Protein AF-A0A6P0SYN1-F1 (afdb_monomer_lite)

Structure (mmCIF, N/CA/C/O backbone):
data_AF-A0A6P0SYN1-F1
#
_entry.id   AF-A0A6P0SYN1-F1
#
loop_
_atom_site.group_PDB
_atom_site.id
_atom_site.type_symbol
_atom_site.label_atom_id
_atom_site.label_alt_id
_atom_site.label_comp_id
_atom_site.label_asym_id
_atom_site.label_entity_id
_atom_site.label_seq_id
_atom_site.pdbx_PDB_ins_code
_atom_site.Cartn_x
_atom_site.Cartn_y
_atom_site.Cartn_z
_atom_site.occupancy
_atom_site.B_iso_or_equiv
_atom_site.auth_seq_id
_atom_site.auth_comp_id
_atom_site.auth_asym_id
_atom_site.auth_atom_id
_atom_site.pdbx_PDB_model_num
ATOM 1 N N . GLY A 1 1 ? 31.156 8.918 -34.127 1.00 50.22 1 GLY A N 1
ATOM 2 C CA . GLY A 1 1 ? 29.935 9.123 -33.322 1.00 50.22 1 GLY A CA 1
ATOM 3 C C . GLY A 1 1 ? 29.235 10.430 -33.649 1.00 50.22 1 GLY A C 1
ATOM 4 O O . GLY A 1 1 ? 28.243 10.401 -34.357 1.00 50.22 1 GLY A O 1
ATOM 5 N N . GLN A 1 2 ? 29.755 11.577 -33.192 1.00 54.84 2 GLN A N 1
ATOM 6 C CA . GLN A 1 2 ? 29.085 12.889 -33.325 1.00 54.84 2 GLN A CA 1
ATOM 7 C C . GLN A 1 2 ? 28.924 13.422 -34.764 1.00 54.84 2 GLN A C 1
ATOM 9 O O . GLN A 1 2 ? 28.103 14.303 -34.990 1.00 54.84 2 GLN A O 1
ATOM 14 N N . LEU A 1 3 ? 29.675 12.888 -35.732 1.00 61.62 3 LEU A N 1
ATOM 15 C CA . LEU A 1 3 ? 29.709 13.398 -37.109 1.00 61.62 3 LEU A CA 1
ATOM 16 C C . LEU A 1 3 ? 28.558 12.895 -38.007 1.00 61.62 3 LEU A C 1
ATOM 18 O O . LEU A 1 3 ? 28.300 13.522 -39.027 1.00 61.62 3 LEU A O 1
ATOM 22 N N . TYR A 1 4 ? 27.848 11.813 -37.642 1.00 82.31 4 TYR A N 1
ATOM 23 C CA . TYR A 1 4 ? 26.796 11.205 -38.489 1.00 82.31 4 TYR A CA 1
ATOM 24 C C . TYR A 1 4 ? 25.562 10.752 -37.686 1.00 82.31 4 TYR A C 1
ATOM 26 O O . TYR A 1 4 ? 25.288 9.556 -37.567 1.00 82.31 4 TYR A O 1
ATOM 34 N N . PRO A 1 5 ? 24.806 11.697 -37.105 1.00 81.94 5 PRO A N 1
ATOM 35 C CA . PRO A 1 5 ? 23.681 11.391 -36.223 1.00 81.94 5 PRO A CA 1
ATOM 36 C C . PRO A 1 5 ? 22.536 10.616 -36.902 1.00 81.94 5 PRO A C 1
ATOM 38 O O . PRO A 1 5 ? 21.897 9.777 -36.266 1.00 81.94 5 PRO A O 1
ATOM 41 N N . GLU A 1 6 ? 22.265 10.878 -38.181 1.00 85.44 6 GLU A N 1
ATOM 42 C CA . GLU A 1 6 ? 21.216 10.182 -38.942 1.00 85.44 6 GLU A CA 1
ATOM 43 C C . GLU A 1 6 ? 21.569 8.713 -39.180 1.00 85.44 6 GLU A C 1
ATOM 45 O O . GLU A 1 6 ? 20.763 7.840 -38.869 1.00 85.44 6 GLU A O 1
ATOM 50 N N . PHE A 1 7 ? 22.805 8.434 -39.609 1.00 88.06 7 PHE A N 1
ATOM 51 C CA . PHE A 1 7 ? 23.303 7.070 -39.803 1.00 88.06 7 PHE A CA 1
ATOM 52 C C . PHE A 1 7 ? 23.215 6.239 -38.518 1.00 88.06 7 PHE A C 1
ATOM 54 O O . PHE A 1 7 ? 22.726 5.115 -38.538 1.00 88.06 7 PHE A O 1
ATOM 61 N N . VAL A 1 8 ? 23.622 6.813 -37.381 1.00 88.56 8 VAL A N 1
ATOM 62 C CA . VAL A 1 8 ? 23.536 6.144 -36.072 1.00 88.56 8 VAL A CA 1
ATOM 63 C C . VAL A 1 8 ? 22.085 5.810 -35.710 1.00 88.56 8 VAL A C 1
ATOM 65 O O . VAL A 1 8 ? 21.804 4.724 -35.212 1.00 88.56 8 VAL A O 1
ATOM 68 N N . THR A 1 9 ? 21.152 6.722 -35.990 1.00 87.00 9 THR A N 1
ATOM 69 C CA . THR A 1 9 ? 19.721 6.511 -35.711 1.00 87.00 9 THR A CA 1
ATOM 70 C C . THR A 1 9 ? 19.133 5.422 -36.610 1.00 87.00 9 THR A C 1
ATOM 72 O O . THR A 1 9 ? 18.383 4.566 -36.137 1.00 87.00 9 THR A O 1
ATOM 75 N N . GLN A 1 10 ? 19.492 5.430 -37.896 1.00 89.88 10 GLN A N 1
ATOM 76 C CA . GLN A 1 10 ? 19.058 4.418 -38.853 1.00 89.88 10 GLN A CA 1
ATOM 77 C C . GLN A 1 10 ? 19.582 3.033 -38.462 1.00 89.88 10 GLN A C 1
ATOM 79 O O . GLN A 1 10 ? 18.789 2.105 -38.320 1.00 89.88 10 GLN A O 1
ATOM 84 N N . LEU A 1 11 ? 20.886 2.914 -38.198 1.00 91.12 11 LEU A N 1
ATOM 85 C CA . LEU A 1 11 ? 21.508 1.657 -37.787 1.00 91.12 11 LEU A CA 1
ATOM 86 C C . LEU A 1 11 ? 20.881 1.118 -36.494 1.00 91.12 11 LEU A C 1
ATOM 88 O O . LEU A 1 11 ? 20.556 -0.065 -36.412 1.00 91.12 11 LEU A O 1
ATOM 92 N N . ALA A 1 12 ? 20.637 1.987 -35.507 1.00 92.12 12 ALA A N 1
ATOM 93 C CA . ALA A 1 12 ? 19.951 1.590 -34.284 1.00 92.12 12 ALA A CA 1
ATOM 94 C C . ALA A 1 12 ? 18.538 1.053 -34.562 1.00 92.12 12 ALA A C 1
ATOM 96 O O . ALA A 1 12 ? 18.145 0.031 -34.005 1.00 92.12 12 ALA A O 1
ATOM 97 N N . THR A 1 13 ? 17.789 1.696 -35.460 1.00 90.50 13 THR A N 1
ATOM 98 C CA . THR A 1 13 ? 16.427 1.278 -35.831 1.00 90.50 13 THR A CA 1
ATOM 99 C C . THR A 1 13 ? 16.412 -0.074 -36.551 1.00 90.50 13 THR A C 1
ATOM 101 O O . THR A 1 13 ? 15.541 -0.909 -36.292 1.00 90.50 13 THR A O 1
ATOM 104 N N . GLU A 1 14 ? 17.388 -0.322 -37.423 1.00 92.19 14 GLU A N 1
ATOM 105 C CA . GLU A 1 14 ? 17.549 -1.607 -38.109 1.00 92.19 14 GLU A CA 1
ATOM 106 C C . GLU A 1 14 ? 17.874 -2.729 -37.112 1.00 92.19 14 GLU A C 1
ATOM 108 O O . GLU A 1 14 ? 17.212 -3.767 -37.118 1.00 92.19 14 GLU A O 1
ATOM 113 N N . ILE A 1 15 ? 18.808 -2.496 -36.183 1.00 92.12 15 ILE A N 1
ATOM 114 C CA . ILE A 1 15 ? 19.154 -3.470 -35.136 1.00 92.12 15 ILE A CA 1
ATOM 115 C C . ILE A 1 15 ? 17.962 -3.733 -34.201 1.00 92.12 15 ILE A C 1
ATOM 117 O O . ILE A 1 15 ? 17.667 -4.885 -33.887 1.00 92.12 15 ILE A O 1
ATOM 121 N N . ILE A 1 16 ? 17.226 -2.693 -33.797 1.00 91.75 16 ILE A N 1
ATOM 122 C CA . ILE A 1 16 ? 15.997 -2.827 -32.996 1.00 91.75 16 ILE A CA 1
ATOM 123 C C . ILE A 1 16 ? 14.974 -3.721 -33.702 1.00 91.75 16 ILE A C 1
ATOM 125 O O . ILE A 1 16 ? 14.357 -4.573 -33.064 1.00 91.75 16 ILE A O 1
ATOM 129 N N . SER A 1 17 ? 14.816 -3.565 -35.017 1.00 91.12 17 SER A N 1
ATOM 130 C CA . SER A 1 17 ? 13.890 -4.388 -35.802 1.00 91.12 17 SER A CA 1
ATOM 131 C C . SER A 1 17 ? 14.304 -5.865 -35.808 1.00 91.12 17 SER A C 1
ATOM 133 O O . SER A 1 17 ? 13.443 -6.742 -35.776 1.00 91.12 17 SER A O 1
ATOM 135 N N . LEU A 1 18 ? 15.609 -6.161 -35.782 1.00 91.44 18 LEU A N 1
ATOM 136 C CA . LEU A 1 18 ? 16.112 -7.532 -35.645 1.00 91.44 18 LEU A CA 1
ATOM 137 C C . LEU A 1 18 ? 15.790 -8.131 -34.270 1.00 91.44 18 LEU A C 1
ATOM 139 O O . LEU A 1 18 ? 15.395 -9.291 -34.200 1.00 91.44 18 LEU A O 1
ATOM 143 N N . LEU A 1 19 ? 15.883 -7.340 -33.197 1.00 90.75 19 LEU A N 1
ATOM 144 C CA . LEU A 1 19 ? 15.576 -7.782 -31.829 1.00 90.75 19 LEU A CA 1
ATOM 145 C C . LEU A 1 19 ? 14.093 -8.131 -31.608 1.00 90.75 19 LEU A C 1
ATOM 147 O O . LEU A 1 19 ? 13.764 -8.836 -30.651 1.00 90.75 19 LEU A O 1
ATOM 151 N N . GLN A 1 20 ? 13.199 -7.660 -32.482 1.00 87.38 20 GLN A N 1
ATOM 152 C CA . GLN A 1 20 ? 11.776 -8.016 -32.469 1.00 87.38 20 GLN A CA 1
ATOM 153 C C . GLN A 1 20 ? 11.494 -9.384 -33.113 1.00 87.38 20 GLN A C 1
ATOM 155 O O . GLN A 1 20 ? 10.430 -9.968 -32.890 1.00 87.38 20 GLN A O 1
ATOM 160 N N . LEU A 1 21 ? 12.428 -9.912 -33.907 1.00 89.31 21 LEU A N 1
ATOM 161 C CA . LEU A 1 21 ? 12.301 -11.232 -34.515 1.00 89.31 21 LEU A CA 1
ATOM 162 C C . LEU A 1 21 ? 12.667 -12.333 -33.504 1.00 89.31 21 LEU A C 1
ATOM 164 O O . LEU A 1 21 ? 13.370 -12.078 -32.528 1.00 89.31 21 LEU A O 1
ATOM 168 N N . PRO A 1 22 ? 12.211 -13.583 -33.706 1.00 88.25 22 PRO A N 1
ATOM 169 C CA . PRO A 1 22 ? 12.690 -14.704 -32.907 1.00 88.25 22 PRO A CA 1
ATOM 170 C C . PRO A 1 22 ? 14.208 -14.869 -33.031 1.00 88.25 22 PRO A C 1
ATOM 172 O O . PRO A 1 22 ? 14.742 -14.906 -34.144 1.00 88.25 22 PRO A O 1
ATOM 175 N N . GLU A 1 23 ? 14.882 -15.026 -31.892 1.00 90.31 23 GLU A N 1
ATOM 176 C CA . GLU A 1 23 ? 16.322 -15.268 -31.854 1.00 90.31 23 GLU A CA 1
ATOM 177 C C . GLU A 1 23 ? 16.643 -16.603 -32.539 1.00 90.31 23 GLU A C 1
ATOM 179 O O . GLU A 1 23 ? 16.148 -17.662 -32.147 1.00 90.31 23 GLU A O 1
ATOM 184 N N . ARG A 1 24 ? 17.457 -16.555 -33.598 1.00 87.94 24 ARG A N 1
ATOM 185 C CA . ARG A 1 24 ? 17.835 -17.751 -34.374 1.00 87.94 24 ARG A CA 1
ATOM 186 C C . ARG A 1 24 ? 19.014 -18.503 -33.768 1.00 87.94 24 ARG A C 1
ATOM 188 O O . ARG A 1 24 ? 19.107 -19.717 -33.921 1.00 87.94 24 ARG A O 1
ATOM 195 N N . HIS A 1 25 ? 19.911 -17.778 -33.108 1.00 91.44 25 HIS A N 1
ATOM 196 C CA . HIS A 1 25 ? 21.119 -18.308 -32.491 1.00 91.44 25 HIS A CA 1
ATOM 197 C C . HIS A 1 25 ? 21.277 -17.675 -31.115 1.00 91.44 25 HIS A C 1
ATOM 199 O O . HIS A 1 25 ? 21.222 -16.454 -30.997 1.00 91.44 25 HIS A O 1
ATOM 205 N N . GLN A 1 26 ? 21.461 -18.514 -30.098 1.00 90.25 26 GLN A N 1
ATOM 206 C CA . GLN A 1 26 ? 21.586 -18.083 -28.710 1.00 90.25 26 GLN A CA 1
ATOM 207 C C . GLN A 1 26 ? 22.705 -17.044 -28.550 1.00 90.25 26 GLN A C 1
ATOM 209 O O . GLN A 1 26 ? 23.832 -17.290 -28.973 1.00 90.25 26 GLN A O 1
ATOM 214 N N . GLY A 1 27 ? 22.392 -15.923 -27.901 1.00 92.06 27 GLY A N 1
ATOM 215 C CA . GLY A 1 27 ? 23.357 -14.882 -27.541 1.00 92.06 27 GLY A CA 1
ATOM 216 C C . GLY A 1 27 ? 23.420 -13.724 -28.535 1.00 92.06 27 GLY A C 1
ATOM 217 O O . GLY A 1 27 ? 23.817 -12.629 -28.150 1.00 92.06 27 GLY A O 1
ATOM 218 N N . VAL A 1 28 ? 22.926 -13.900 -29.766 1.00 93.31 28 VAL A N 1
ATOM 219 C CA . VAL A 1 28 ? 22.954 -12.841 -30.789 1.00 93.31 28 VAL A CA 1
ATOM 220 C C . VAL A 1 28 ? 22.189 -11.607 -30.330 1.00 93.31 28 VAL A C 1
ATOM 222 O O . VAL A 1 28 ? 22.634 -10.486 -30.557 1.00 93.31 28 VAL A O 1
ATOM 225 N N . HIS A 1 29 ? 21.044 -11.777 -29.666 1.00 94.75 29 HIS A N 1
ATOM 226 C CA . HIS A 1 29 ? 20.295 -10.618 -29.185 1.00 94.75 29 HIS A CA 1
ATOM 227 C C . HIS A 1 29 ? 21.071 -9.839 -28.119 1.00 94.75 29 HIS A C 1
ATOM 229 O O . HIS A 1 29 ? 21.003 -8.613 -28.087 1.00 94.75 29 HIS A O 1
ATOM 235 N N . GLN A 1 30 ? 21.824 -10.536 -27.269 1.00 93.44 30 GLN A N 1
ATOM 236 C CA . GLN A 1 30 ? 22.647 -9.905 -26.246 1.00 93.44 30 GLN A CA 1
ATOM 237 C C . GLN A 1 30 ? 23.823 -9.145 -26.871 1.00 93.44 30 GLN A C 1
ATOM 239 O O . GLN A 1 30 ? 24.049 -7.992 -26.506 1.00 93.44 30 GLN A O 1
ATOM 244 N N . ASP A 1 31 ? 24.487 -9.731 -27.870 1.00 94.00 31 ASP A N 1
ATOM 245 C CA . ASP A 1 31 ? 25.570 -9.080 -28.617 1.00 94.00 31 ASP A CA 1
ATOM 246 C C . ASP A 1 31 ? 25.083 -7.804 -29.325 1.00 94.00 31 ASP A C 1
ATOM 248 O O . ASP A 1 31 ? 25.737 -6.762 -29.282 1.00 94.00 31 ASP A O 1
ATOM 252 N N . LEU A 1 32 ? 23.892 -7.847 -29.935 1.00 93.50 32 LEU A N 1
ATOM 253 C CA . LEU A 1 32 ? 23.279 -6.680 -30.579 1.00 93.50 32 LEU A CA 1
ATOM 254 C C . LEU A 1 32 ? 22.946 -5.570 -29.574 1.00 93.50 32 LEU A C 1
ATOM 256 O O . LEU A 1 32 ? 23.138 -4.390 -29.867 1.00 93.50 32 LEU A O 1
ATOM 260 N N . VAL A 1 33 ? 22.455 -5.927 -28.386 1.00 93.19 33 VAL A N 1
ATOM 261 C CA . VAL A 1 33 ? 22.194 -4.955 -27.315 1.00 93.19 33 VAL A CA 1
ATOM 262 C C . VAL A 1 33 ? 23.493 -4.347 -26.796 1.00 93.19 33 VAL A C 1
ATOM 264 O O . VAL A 1 33 ? 23.537 -3.137 -26.570 1.00 93.19 33 VAL A O 1
ATOM 267 N N . GLN A 1 34 ? 24.554 -5.143 -26.654 1.00 93.38 34 GLN A N 1
ATOM 268 C CA . GLN A 1 34 ? 25.871 -4.649 -26.261 1.00 93.38 34 GLN A CA 1
ATOM 269 C C . GLN A 1 34 ? 26.423 -3.659 -27.294 1.00 93.38 34 GLN A C 1
ATOM 271 O O . GLN A 1 34 ? 26.782 -2.545 -26.920 1.00 93.38 34 GLN A O 1
ATOM 276 N N . LEU A 1 35 ? 26.371 -4.003 -28.585 1.00 92.44 35 LEU A N 1
ATOM 277 C CA . LEU A 1 35 ? 26.753 -3.116 -29.692 1.00 92.44 35 LEU A CA 1
ATOM 278 C C . LEU A 1 35 ? 25.993 -1.781 -29.629 1.00 92.44 35 LEU A C 1
ATOM 280 O O . LEU A 1 35 ? 26.584 -0.704 -29.700 1.00 92.44 35 LEU A O 1
ATOM 284 N N . LEU A 1 36 ? 24.668 -1.829 -29.447 1.00 92.88 36 LEU A N 1
ATOM 285 C CA . LEU A 1 36 ? 23.850 -0.620 -29.322 1.00 92.88 36 LEU A CA 1
ATOM 286 C C . LEU A 1 36 ? 24.209 0.223 -28.095 1.00 92.88 36 LEU A C 1
ATOM 288 O O . LEU A 1 36 ? 24.095 1.448 -28.139 1.00 92.88 36 LEU A O 1
ATOM 292 N N . ARG A 1 37 ? 24.596 -0.411 -26.990 1.00 90.44 37 ARG A N 1
ATOM 293 C CA . ARG A 1 37 ? 24.887 0.267 -25.726 1.00 90.44 37 ARG A CA 1
ATOM 294 C C . ARG A 1 37 ? 26.290 0.871 -25.692 1.00 90.44 37 ARG A C 1
ATOM 296 O O . ARG A 1 37 ? 26.452 1.964 -25.154 1.00 90.44 37 ARG A O 1
ATOM 303 N N . GLU A 1 38 ? 27.281 0.149 -26.199 1.00 89.38 38 GLU A N 1
ATOM 304 C CA . GLU A 1 38 ? 28.701 0.473 -26.034 1.00 89.38 38 GLU A CA 1
ATOM 305 C C . GLU A 1 38 ? 29.256 1.249 -27.233 1.00 89.38 38 GLU A C 1
ATOM 307 O O . GLU A 1 38 ? 30.032 2.187 -27.043 1.00 89.38 38 GLU A O 1
ATOM 312 N N . ASP A 1 39 ? 28.795 0.940 -28.449 1.00 87.31 39 ASP A N 1
ATOM 313 C CA . ASP A 1 39 ? 29.412 1.445 -29.680 1.00 87.31 39 ASP A CA 1
ATOM 314 C C . ASP A 1 39 ? 28.589 2.535 -30.388 1.00 87.31 39 ASP A C 1
ATOM 316 O O . ASP A 1 39 ? 29.122 3.296 -31.207 1.00 87.31 39 ASP A O 1
ATOM 320 N N . LEU A 1 40 ? 27.294 2.663 -30.070 1.00 87.88 40 LEU A N 1
ATOM 321 C CA . LEU A 1 40 ? 26.409 3.668 -30.665 1.00 87.88 40 LEU A CA 1
ATOM 322 C C . LEU A 1 40 ? 26.010 4.753 -29.645 1.00 87.88 40 LEU A C 1
ATOM 324 O O . LEU A 1 40 ? 25.191 4.511 -28.759 1.00 87.88 40 LEU A O 1
ATOM 328 N N . PRO A 1 41 ? 26.499 6.001 -29.784 1.00 84.62 41 PRO A N 1
ATOM 329 C CA . PRO A 1 41 ? 26.108 7.090 -28.894 1.00 84.62 41 PRO A CA 1
ATOM 330 C C . PRO A 1 41 ? 24.788 7.753 -29.320 1.00 84.62 41 PRO A C 1
ATOM 332 O O . PRO A 1 41 ? 24.487 7.879 -30.504 1.00 84.62 41 PRO A O 1
ATOM 335 N N . SER A 1 42 ? 24.039 8.286 -28.351 1.00 85.56 42 SER A N 1
ATOM 336 C CA . SER A 1 42 ? 22.972 9.288 -28.565 1.00 85.56 42 SER A CA 1
ATOM 337 C C . SER A 1 42 ? 21.790 8.885 -29.471 1.00 85.56 42 SER A C 1
ATOM 339 O O . SER A 1 42 ? 21.074 9.763 -29.956 1.00 85.56 42 SER A O 1
ATOM 341 N N . TRP A 1 43 ? 21.546 7.590 -29.690 1.00 90.81 43 TRP A N 1
ATOM 342 C CA . TRP A 1 43 ? 20.387 7.113 -30.460 1.00 90.81 43 TRP A CA 1
ATOM 343 C C . TRP A 1 43 ? 19.123 6.945 -29.606 1.00 90.81 43 TRP A C 1
ATOM 345 O O . TRP A 1 43 ? 18.023 7.157 -30.106 1.00 90.81 43 TRP A O 1
ATOM 355 N N . MET A 1 44 ? 19.263 6.604 -28.318 1.00 93.38 44 MET A N 1
ATOM 356 C CA . MET A 1 44 ? 18.136 6.229 -27.445 1.00 93.38 44 MET A CA 1
ATOM 357 C C . MET A 1 44 ? 17.062 7.321 -27.334 1.00 93.38 44 MET A C 1
ATOM 359 O O . MET A 1 44 ? 15.874 7.014 -27.291 1.00 93.38 44 MET A O 1
ATOM 363 N N . THR A 1 45 ? 17.453 8.599 -27.338 1.00 92.25 45 THR A N 1
ATOM 364 C CA . THR A 1 45 ? 16.521 9.741 -27.257 1.00 92.25 45 THR A CA 1
ATOM 365 C C . THR A 1 45 ? 15.796 10.047 -28.568 1.00 92.25 45 THR A C 1
ATOM 367 O O . THR A 1 45 ? 14.928 10.913 -28.614 1.00 92.25 45 THR A O 1
ATOM 370 N N . ARG A 1 46 ? 16.153 9.354 -29.653 1.00 90.81 46 ARG A N 1
ATOM 371 C CA . ARG A 1 46 ? 15.552 9.514 -30.985 1.00 90.81 46 ARG A CA 1
ATOM 372 C C . ARG A 1 46 ? 14.550 8.415 -31.314 1.00 90.81 46 ARG A C 1
ATOM 374 O O . ARG A 1 46 ? 13.881 8.489 -32.340 1.00 90.81 46 ARG A O 1
ATOM 381 N N . ILE A 1 47 ? 14.461 7.392 -30.466 1.00 91.00 47 ILE A N 1
ATOM 382 C CA . ILE A 1 47 ? 13.514 6.297 -30.641 1.00 91.00 47 ILE A CA 1
ATOM 383 C C . ILE A 1 47 ? 12.138 6.739 -30.139 1.00 91.00 47 ILE A C 1
ATOM 385 O O . ILE A 1 47 ? 12.036 7.243 -29.019 1.00 91.00 47 ILE A O 1
ATOM 389 N N . PRO A 1 48 ? 11.067 6.552 -30.931 1.00 91.62 48 PRO A N 1
ATOM 390 C CA . PRO A 1 48 ? 9.725 6.908 -30.499 1.00 91.62 48 PRO A CA 1
ATOM 391 C C . PRO A 1 48 ? 9.251 5.993 -29.364 1.00 91.62 48 PRO A C 1
ATOM 393 O O . PRO A 1 48 ? 9.569 4.801 -29.328 1.00 91.62 48 PRO A O 1
ATOM 396 N N . LYS A 1 49 ? 8.425 6.548 -28.470 1.00 94.12 49 LYS A N 1
ATOM 397 C CA . LYS A 1 49 ? 7.868 5.841 -27.306 1.00 94.12 49 LYS A CA 1
ATOM 398 C C . LYS A 1 49 ? 7.210 4.516 -27.691 1.00 94.12 49 LYS A C 1
ATOM 400 O O . LYS A 1 49 ? 7.489 3.503 -27.059 1.00 94.12 49 LYS A O 1
ATOM 405 N N . ASP A 1 50 ? 6.419 4.501 -28.762 1.00 93.06 50 ASP A N 1
ATOM 406 C CA . ASP A 1 50 ? 5.703 3.303 -29.217 1.00 93.06 50 ASP A CA 1
ATOM 407 C C . ASP A 1 50 ? 6.656 2.146 -29.541 1.00 93.06 50 ASP A C 1
ATOM 409 O O . ASP A 1 50 ? 6.388 1.007 -29.169 1.00 93.06 50 ASP A O 1
ATOM 413 N N . LYS A 1 51 ? 7.828 2.431 -30.124 1.00 92.06 51 LYS A N 1
ATOM 414 C CA . LYS A 1 51 ? 8.845 1.402 -30.395 1.00 92.06 51 LYS A CA 1
ATOM 415 C C . LYS A 1 51 ? 9.466 0.850 -29.117 1.00 92.06 51 LYS A C 1
ATOM 417 O O . LYS A 1 51 ? 9.698 -0.354 -29.029 1.00 92.06 51 LYS A O 1
ATOM 422 N N . ALA A 1 52 ? 9.698 1.695 -28.114 1.00 94.00 52 ALA A N 1
ATOM 423 C CA . ALA A 1 52 ? 10.146 1.227 -26.804 1.00 94.00 52 ALA A CA 1
ATOM 424 C C . ALA A 1 52 ? 9.081 0.337 -26.136 1.00 94.00 52 ALA A C 1
ATOM 426 O O . ALA A 1 52 ? 9.417 -0.707 -25.580 1.00 94.00 52 ALA A O 1
ATOM 427 N N . MET A 1 53 ? 7.799 0.698 -26.249 1.00 94.38 53 MET A N 1
ATOM 428 C CA . MET A 1 53 ? 6.695 -0.101 -25.705 1.00 94.38 53 MET A CA 1
ATOM 429 C C . MET A 1 53 ? 6.514 -1.434 -26.441 1.00 94.38 53 MET A C 1
ATOM 431 O O . MET A 1 53 ? 6.253 -2.448 -25.797 1.00 94.38 53 MET A O 1
ATOM 435 N N . GLU A 1 54 ? 6.707 -1.473 -27.762 1.00 93.75 54 GLU A N 1
ATOM 436 C CA . GLU A 1 54 ? 6.738 -2.723 -28.533 1.00 93.75 54 GLU A CA 1
ATOM 437 C C . GLU A 1 54 ? 7.869 -3.653 -28.064 1.00 93.75 54 GLU A C 1
ATOM 439 O O . GLU A 1 54 ? 7.652 -4.853 -27.902 1.00 93.75 54 GLU A O 1
ATOM 444 N N . LEU A 1 55 ? 9.069 -3.114 -27.804 1.00 94.12 55 LEU A N 1
ATOM 445 C CA . LEU A 1 55 ? 10.208 -3.902 -27.319 1.00 94.12 55 LEU A CA 1
ATOM 446 C C . LEU A 1 55 ? 9.962 -4.520 -25.935 1.00 94.12 55 LEU A C 1
ATOM 448 O O . LEU A 1 55 ? 10.428 -5.629 -25.683 1.00 94.12 55 LEU A O 1
ATOM 452 N N . LEU A 1 56 ? 9.188 -3.866 -25.062 1.00 95.31 56 LEU A N 1
ATOM 453 C CA . LEU A 1 56 ? 8.770 -4.462 -23.784 1.00 95.31 56 LEU A CA 1
ATOM 454 C C . LEU A 1 56 ? 7.924 -5.730 -23.967 1.00 95.31 56 LEU A C 1
ATOM 456 O O . LEU A 1 56 ? 7.907 -6.581 -23.086 1.00 95.31 56 LEU A O 1
ATOM 460 N N . GLN A 1 57 ? 7.223 -5.864 -25.096 1.00 93.31 57 GLN A N 1
ATOM 461 C CA . GLN A 1 57 ? 6.404 -7.040 -25.410 1.00 93.31 57 GLN A CA 1
ATOM 462 C C . GLN A 1 57 ? 7.189 -8.131 -26.153 1.00 93.31 57 GLN A C 1
ATOM 464 O O . GLN A 1 57 ? 6.638 -9.189 -26.471 1.00 93.31 57 GLN A O 1
ATOM 469 N N . ALA A 1 58 ? 8.469 -7.897 -26.459 1.00 92.19 58 ALA A N 1
ATOM 470 C CA . ALA A 1 58 ? 9.303 -8.883 -27.126 1.00 92.19 58 ALA A CA 1
ATOM 471 C C . ALA A 1 58 ? 9.526 -10.109 -26.230 1.00 92.19 58 ALA A C 1
ATOM 473 O O . ALA A 1 58 ? 9.571 -10.014 -25.006 1.00 92.19 58 ALA A O 1
ATOM 474 N N . LYS A 1 59 ? 9.729 -11.280 -26.844 1.00 88.88 59 LYS A N 1
ATOM 475 C CA . LYS A 1 59 ? 10.060 -12.514 -26.104 1.00 88.88 59 LYS A CA 1
ATOM 476 C C . LYS A 1 59 ? 11.494 -12.530 -25.571 1.00 88.88 59 LYS A C 1
ATOM 478 O O . LYS A 1 59 ? 11.811 -13.319 -24.690 1.00 88.88 59 LYS A O 1
ATOM 483 N N . SER A 1 60 ? 12.370 -11.718 -26.158 1.00 91.81 60 SER A N 1
ATOM 484 C CA . SER A 1 60 ? 13.781 -11.653 -25.796 1.00 91.81 60 SER A CA 1
ATOM 485 C C . SER A 1 60 ? 13.976 -10.726 -24.600 1.00 91.81 60 SER A C 1
ATOM 487 O O . SER A 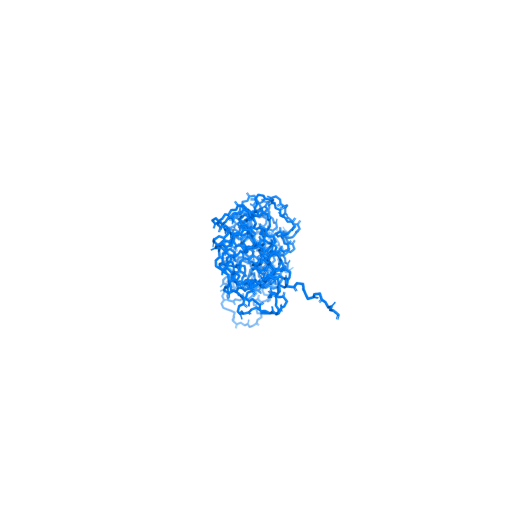1 60 ? 13.655 -9.541 -24.678 1.00 91.81 60 SER A O 1
ATOM 489 N N . SER A 1 61 ? 14.564 -11.245 -23.522 1.00 93.75 61 SER A N 1
ATOM 490 C CA . SER A 1 61 ? 14.939 -10.444 -22.351 1.00 93.75 61 SER A CA 1
ATOM 491 C C . SER A 1 61 ? 15.931 -9.333 -22.701 1.00 93.75 61 SER A C 1
ATOM 493 O O . SER A 1 61 ? 15.830 -8.244 -22.150 1.00 93.75 61 SER A O 1
ATOM 495 N N . ALA A 1 62 ? 16.830 -9.561 -23.664 1.00 94.50 62 ALA A N 1
ATOM 496 C CA . ALA A 1 62 ? 17.755 -8.543 -24.163 1.00 94.50 62 ALA A CA 1
ATOM 497 C C . ALA A 1 62 ? 17.007 -7.388 -24.860 1.00 94.50 62 ALA A C 1
ATOM 499 O O . ALA A 1 62 ? 17.285 -6.217 -24.607 1.00 94.50 62 ALA A O 1
ATOM 500 N N . ALA A 1 63 ? 15.995 -7.693 -25.680 1.00 94.62 63 ALA A N 1
ATOM 501 C CA . ALA A 1 63 ? 15.158 -6.667 -26.309 1.00 94.62 63 ALA A CA 1
ATOM 502 C C . ALA A 1 63 ? 14.387 -5.835 -25.265 1.00 94.62 63 ALA A C 1
ATOM 504 O O . ALA A 1 63 ? 14.325 -4.609 -25.359 1.00 94.62 63 ALA A O 1
ATOM 505 N N . GLN A 1 64 ? 13.854 -6.491 -24.233 1.00 96.50 64 GLN A N 1
ATOM 506 C CA . GLN A 1 64 ? 13.202 -5.815 -23.112 1.00 96.50 64 GLN A CA 1
ATOM 507 C C . GLN A 1 64 ? 14.198 -4.996 -22.265 1.00 96.50 64 GLN A C 1
ATOM 509 O O . GLN A 1 64 ? 13.861 -3.911 -21.790 1.00 96.50 64 GLN A O 1
ATOM 514 N N . GLU A 1 65 ? 15.436 -5.469 -22.090 1.00 96.12 65 GLU A N 1
ATOM 515 C CA . GLU A 1 65 ? 16.505 -4.723 -21.415 1.00 96.12 65 GLU A CA 1
ATOM 516 C C . GLU A 1 65 ? 16.837 -3.436 -22.162 1.00 96.12 65 GLU A C 1
ATOM 518 O O . GLU A 1 65 ? 16.901 -2.371 -21.539 1.00 96.12 65 GLU A O 1
ATOM 523 N N . LEU A 1 66 ? 16.956 -3.520 -23.489 1.00 95.81 66 LEU A N 1
ATOM 524 C CA . LEU A 1 66 ? 17.127 -2.365 -24.360 1.00 95.81 66 LEU A CA 1
ATOM 525 C C . LEU A 1 66 ? 15.967 -1.377 -24.214 1.00 95.81 66 LEU A C 1
ATOM 527 O O . LEU A 1 66 ? 16.206 -0.175 -24.107 1.00 95.81 66 LEU A O 1
ATOM 531 N N . ALA A 1 67 ? 14.725 -1.866 -24.154 1.00 97.00 67 ALA A N 1
ATOM 532 C CA . ALA A 1 67 ? 13.563 -1.020 -23.894 1.00 97.00 67 ALA A CA 1
ATOM 533 C C . ALA A 1 67 ? 13.706 -0.266 -22.566 1.00 97.00 67 ALA A C 1
ATOM 535 O O . ALA A 1 67 ? 13.476 0.938 -22.524 1.00 97.00 67 ALA A O 1
ATOM 536 N N . GLY A 1 68 ? 14.156 -0.940 -21.503 1.00 97.56 68 GLY A N 1
ATOM 537 C CA . GLY A 1 68 ? 14.459 -0.312 -20.215 1.00 97.56 68 GLY A CA 1
ATOM 538 C C . GLY A 1 68 ? 15.487 0.816 -20.319 1.00 97.56 68 GLY A C 1
ATOM 539 O O . GLY A 1 68 ? 15.272 1.893 -19.769 1.00 97.56 68 GLY A O 1
ATOM 540 N N . LEU A 1 69 ? 16.562 0.622 -21.088 1.00 96.06 69 LEU A N 1
ATOM 541 C CA . LEU A 1 69 ? 17.567 1.667 -21.330 1.00 96.06 69 LEU A CA 1
ATOM 542 C C . LEU A 1 69 ? 16.989 2.858 -22.108 1.00 96.06 69 LEU A C 1
ATOM 544 O O . LEU A 1 69 ? 17.255 4.010 -21.768 1.00 96.06 69 LEU A O 1
ATOM 548 N N . VAL A 1 70 ? 16.158 2.595 -23.120 1.00 96.75 70 VAL A N 1
ATOM 549 C CA . VAL A 1 70 ? 15.480 3.640 -23.902 1.00 96.75 70 VAL A CA 1
ATOM 550 C C . VAL A 1 70 ? 14.492 4.418 -23.027 1.00 96.75 70 VAL A C 1
ATOM 552 O O . VAL A 1 70 ? 14.471 5.647 -23.078 1.00 96.75 70 VAL A O 1
ATOM 555 N N . LEU A 1 71 ? 13.717 3.737 -22.179 1.00 97.75 71 LEU A N 1
ATOM 556 C CA . LEU A 1 71 ? 12.837 4.372 -21.192 1.00 97.75 71 LEU A CA 1
ATOM 557 C C . LEU A 1 71 ? 13.646 5.244 -20.224 1.00 97.75 71 LEU A C 1
ATOM 559 O O . LEU A 1 71 ? 13.273 6.388 -19.976 1.00 97.75 71 LEU A O 1
ATOM 563 N N . GLN A 1 72 ? 14.778 4.737 -19.725 1.00 97.38 72 GLN A N 1
ATOM 564 C CA . GLN A 1 72 ? 15.666 5.465 -18.819 1.00 97.38 72 GLN A CA 1
ATOM 565 C C . GLN A 1 72 ? 16.280 6.703 -19.479 1.00 97.38 72 GLN A C 1
ATOM 567 O O . GLN A 1 72 ? 16.456 7.714 -18.812 1.00 97.38 72 GLN A O 1
ATOM 572 N N . ALA A 1 73 ? 16.591 6.663 -20.774 1.00 96.31 73 ALA A N 1
ATOM 573 C CA . ALA A 1 73 ? 17.110 7.823 -21.498 1.00 96.31 73 ALA A CA 1
ATOM 574 C C . ALA A 1 73 ? 16.051 8.922 -21.715 1.00 96.31 73 ALA A C 1
ATOM 576 O O . ALA A 1 73 ? 16.407 10.082 -21.908 1.00 96.31 73 ALA A O 1
ATOM 577 N N . ASN A 1 74 ? 14.761 8.569 -21.671 1.00 97.00 74 ASN A N 1
ATOM 578 C CA . ASN A 1 74 ? 13.640 9.459 -21.992 1.00 97.00 74 ASN A CA 1
ATOM 579 C C . ASN A 1 74 ? 12.694 9.723 -20.801 1.00 97.00 74 ASN A C 1
ATOM 581 O O . ASN A 1 74 ? 11.622 10.309 -20.980 1.00 97.00 74 ASN A O 1
ATOM 585 N N . TYR A 1 75 ? 13.071 9.311 -19.583 1.00 97.06 75 TYR A N 1
ATOM 586 C CA . TYR A 1 75 ? 12.185 9.320 -18.410 1.00 97.06 75 TYR A CA 1
ATOM 587 C C . TYR A 1 75 ? 11.612 10.706 -18.087 1.00 97.06 75 TYR A C 1
ATOM 589 O O . TYR A 1 75 ? 10.461 10.804 -17.665 1.00 97.06 75 TYR A O 1
ATOM 597 N N . THR A 1 76 ? 12.381 11.775 -18.319 1.00 95.62 76 THR A N 1
ATOM 598 C CA . THR A 1 76 ? 11.969 13.154 -18.024 1.00 95.62 76 THR A CA 1
ATOM 599 C C . THR A 1 76 ? 10.735 13.570 -18.820 1.00 95.62 76 THR A C 1
ATOM 601 O O . THR A 1 76 ? 9.852 14.229 -18.278 1.00 95.62 76 THR A O 1
ATOM 604 N N . THR A 1 77 ? 10.660 13.176 -20.093 1.00 94.94 77 THR A N 1
ATOM 605 C CA . THR A 1 77 ? 9.535 13.514 -20.974 1.00 94.94 77 THR A CA 1
ATOM 606 C C . THR A 1 77 ? 8.426 12.481 -20.838 1.00 94.94 77 THR A C 1
ATOM 608 O O . THR A 1 77 ? 7.288 12.825 -20.533 1.00 94.94 77 THR A O 1
ATOM 611 N N . TRP A 1 78 ? 8.749 11.195 -20.990 1.00 95.31 78 TRP A N 1
ATOM 612 C CA . TRP A 1 78 ? 7.727 10.148 -21.016 1.00 95.31 78 TRP A CA 1
ATOM 613 C C . TRP A 1 78 ? 7.098 9.886 -19.647 1.00 95.31 78 TRP A C 1
ATOM 615 O O . TRP A 1 78 ? 5.933 9.505 -19.587 1.00 95.31 78 TRP A O 1
ATOM 625 N N . GLY A 1 79 ? 7.810 10.144 -18.546 1.00 92.00 79 GLY A N 1
ATOM 626 C CA . GLY A 1 79 ? 7.244 10.045 -17.199 1.00 92.00 79 GLY A CA 1
ATOM 627 C C . GLY A 1 79 ? 6.111 11.043 -16.939 1.00 92.00 79 GLY A C 1
ATOM 628 O O . GLY A 1 79 ? 5.235 10.772 -16.121 1.00 92.00 79 GLY A O 1
ATOM 629 N N . LEU A 1 80 ? 6.088 12.172 -17.659 1.00 92.00 80 LEU A N 1
ATOM 630 C CA . LEU A 1 80 ? 5.000 13.152 -17.588 1.00 92.00 80 LEU A CA 1
ATOM 631 C C . LEU A 1 80 ? 3.806 12.780 -18.479 1.00 92.00 80 LEU A C 1
ATOM 633 O O . LEU A 1 80 ? 2.691 13.206 -18.196 1.00 92.00 80 LEU A O 1
ATOM 637 N N . GLU A 1 81 ? 4.037 12.003 -19.538 1.00 93.56 81 GLU A N 1
ATOM 638 C CA . GLU A 1 81 ? 3.001 11.555 -20.477 1.00 93.56 81 GLU A CA 1
ATOM 639 C C . GLU A 1 81 ? 2.296 10.273 -20.029 1.00 93.56 81 GLU A C 1
ATOM 641 O O . GLU A 1 81 ? 1.157 10.031 -20.418 1.00 93.56 81 GLU A O 1
ATOM 646 N N . LEU A 1 82 ? 2.991 9.412 -19.280 1.00 95.19 82 LEU A N 1
ATOM 647 C CA . LEU A 1 82 ? 2.450 8.138 -18.827 1.00 95.19 82 LEU A CA 1
ATOM 648 C C . LEU A 1 82 ? 1.591 8.304 -17.572 1.00 95.19 82 LEU A C 1
ATOM 650 O O . LEU A 1 82 ? 1.911 9.040 -16.630 1.00 95.19 82 LEU A O 1
ATOM 654 N N . GLU A 1 83 ? 0.509 7.534 -17.539 1.00 96.50 83 GLU A N 1
ATOM 655 C CA . GLU A 1 83 ? -0.345 7.439 -16.368 1.00 96.50 83 GLU A CA 1
ATOM 656 C C . GLU A 1 83 ? 0.369 6.685 -15.243 1.00 96.50 83 GLU A C 1
ATOM 658 O O . GLU A 1 83 ? 1.075 5.696 -15.463 1.00 96.50 83 GLU A O 1
ATOM 663 N N . THR A 1 84 ? 0.161 7.128 -14.001 1.00 97.69 84 THR A N 1
ATOM 664 C CA . THR A 1 84 ? 0.814 6.540 -12.821 1.00 97.69 84 THR A CA 1
ATOM 665 C C . THR A 1 84 ? 0.632 5.016 -12.727 1.00 97.69 84 THR A C 1
ATOM 667 O O . THR A 1 84 ? 1.623 4.332 -12.464 1.00 97.69 84 THR A O 1
ATOM 670 N N . PRO A 1 85 ? -0.563 4.433 -12.983 1.00 98.06 85 PRO A N 1
ATOM 671 C CA . PRO A 1 85 ? -0.734 2.981 -12.995 1.00 98.06 85 PRO A CA 1
ATOM 672 C C . PRO A 1 85 ? 0.152 2.253 -14.012 1.00 98.06 85 PRO A C 1
ATOM 674 O O . PRO A 1 85 ? 0.581 1.133 -13.739 1.00 98.06 85 PRO A O 1
ATOM 677 N N . ASP A 1 86 ? 0.437 2.856 -15.166 1.00 97.94 86 ASP A N 1
ATOM 678 C CA . ASP A 1 86 ? 1.282 2.234 -16.187 1.00 97.94 86 ASP A CA 1
ATOM 679 C C . ASP A 1 86 ? 2.755 2.279 -15.785 1.00 97.94 86 ASP A C 1
ATOM 681 O O . ASP A 1 86 ? 3.456 1.277 -15.921 1.00 97.94 86 ASP A O 1
ATOM 685 N N . ILE A 1 87 ? 3.201 3.372 -15.161 1.00 98.38 87 ILE A N 1
ATOM 686 C CA . ILE A 1 87 ? 4.544 3.444 -14.572 1.00 98.38 87 ILE A CA 1
ATOM 687 C C . ILE A 1 87 ? 4.692 2.406 -13.442 1.00 98.38 87 ILE A C 1
ATOM 689 O O . ILE A 1 87 ? 5.705 1.712 -13.367 1.00 98.38 87 ILE A O 1
ATOM 693 N N . VAL A 1 88 ? 3.664 2.207 -12.607 1.00 98.44 88 VAL A N 1
ATOM 694 C CA . VAL A 1 88 ? 3.667 1.150 -11.575 1.00 98.44 88 VAL A CA 1
ATOM 695 C C . VAL A 1 88 ? 3.764 -0.252 -12.192 1.00 98.44 88 VAL A C 1
ATOM 697 O O . VAL A 1 88 ? 4.475 -1.103 -11.654 1.00 98.44 88 VAL A O 1
ATOM 700 N N . LYS A 1 89 ? 3.110 -0.516 -13.334 1.00 98.25 89 LYS A N 1
ATOM 701 C CA . LYS A 1 89 ? 3.271 -1.795 -14.054 1.00 98.25 89 LYS A CA 1
ATOM 702 C C . LYS A 1 89 ? 4.715 -1.995 -14.521 1.00 98.25 89 LYS A C 1
ATOM 704 O O . LYS A 1 89 ? 5.246 -3.090 -14.343 1.00 98.25 89 LYS A O 1
ATOM 709 N N . LEU A 1 90 ? 5.360 -0.956 -15.060 1.00 98.50 90 LEU A N 1
ATOM 710 C CA . LEU A 1 90 ? 6.770 -1.008 -15.474 1.00 98.50 90 LEU A CA 1
ATOM 711 C C . LEU A 1 90 ? 7.701 -1.280 -14.285 1.00 98.50 90 LEU A C 1
ATOM 713 O O . LEU A 1 90 ? 8.614 -2.096 -14.384 1.00 98.50 90 LEU A O 1
ATOM 717 N N . ALA A 1 91 ? 7.422 -0.687 -13.125 1.00 98.25 91 ALA A N 1
ATOM 718 C CA . ALA A 1 91 ? 8.155 -0.963 -11.892 1.00 98.25 91 ALA A CA 1
ATOM 719 C C . ALA A 1 91 ? 7.959 -2.398 -11.367 1.00 98.25 91 ALA A C 1
ATOM 721 O O . ALA A 1 91 ? 8.711 -2.838 -10.506 1.00 98.25 91 ALA A O 1
ATOM 722 N N . ASN A 1 92 ? 6.989 -3.156 -11.884 1.00 97.88 92 ASN A N 1
ATOM 723 C CA . ASN A 1 92 ? 6.803 -4.571 -11.566 1.00 97.88 92 ASN A CA 1
ATOM 724 C C . ASN A 1 92 ? 7.317 -5.520 -12.670 1.00 97.88 92 ASN A C 1
ATOM 726 O O . ASN A 1 92 ? 7.132 -6.738 -12.587 1.00 97.88 92 ASN A O 1
ATOM 730 N N . HIS A 1 93 ? 7.952 -4.975 -13.708 1.00 98.25 93 HIS A N 1
ATOM 731 C CA . HIS A 1 93 ? 8.458 -5.737 -14.844 1.00 98.25 93 HIS A CA 1
ATOM 732 C C . HIS A 1 93 ? 9.608 -6.674 -14.444 1.00 98.25 93 HIS A C 1
ATOM 734 O O . HIS A 1 93 ? 10.338 -6.401 -13.494 1.00 98.25 93 HIS A O 1
ATOM 740 N N . GLU A 1 94 ? 9.802 -7.790 -15.152 1.00 97.69 94 GLU A N 1
ATOM 741 C CA . GLU A 1 94 ? 10.834 -8.777 -14.790 1.00 97.69 94 GLU A CA 1
ATOM 742 C C . GLU A 1 94 ? 12.272 -8.290 -15.009 1.00 97.69 94 GLU A C 1
ATOM 744 O O . GLU A 1 94 ? 13.180 -8.628 -14.246 1.00 97.69 94 GLU A O 1
ATOM 749 N N . ILE A 1 95 ? 12.453 -7.411 -15.989 1.00 98.00 95 ILE A N 1
ATOM 750 C CA . ILE A 1 95 ? 13.743 -6.815 -16.330 1.00 98.00 95 ILE A CA 1
ATOM 751 C C . ILE A 1 95 ? 14.060 -5.606 -15.449 1.00 98.00 95 ILE A C 1
ATOM 753 O O . ILE A 1 95 ? 13.284 -4.654 -15.379 1.00 98.00 95 ILE A O 1
ATOM 757 N N . LEU A 1 96 ? 15.236 -5.628 -14.815 1.00 98.25 96 LEU A N 1
ATOM 758 C CA . LEU A 1 96 ? 15.683 -4.598 -13.874 1.00 98.25 96 LEU A CA 1
ATOM 759 C C . LEU A 1 96 ? 15.778 -3.202 -14.505 1.00 98.25 96 LEU A C 1
ATOM 761 O O . LEU A 1 96 ? 15.314 -2.245 -13.893 1.00 98.25 96 LEU A O 1
ATOM 765 N N . SER A 1 97 ? 16.331 -3.073 -15.717 1.00 98.06 97 SER A N 1
ATOM 766 C CA . SER A 1 97 ? 16.476 -1.764 -16.377 1.00 98.06 97 SER A CA 1
ATOM 767 C C . SER A 1 97 ? 15.124 -1.087 -16.627 1.00 98.06 97 SER A C 1
ATOM 769 O O . SER A 1 97 ? 15.009 0.130 -16.505 1.00 98.06 97 SER A O 1
ATOM 771 N N . VAL A 1 98 ? 14.073 -1.871 -16.898 1.00 98.69 98 VAL A N 1
ATOM 772 C CA . VAL A 1 98 ? 12.695 -1.371 -17.034 1.00 98.69 98 VAL A CA 1
ATOM 773 C C . VAL A 1 98 ? 12.175 -0.851 -15.695 1.00 98.69 98 VAL A C 1
ATOM 775 O O . VAL A 1 98 ? 11.596 0.235 -15.641 1.00 98.69 98 VAL A O 1
ATOM 778 N N . ARG A 1 99 ? 12.423 -1.584 -14.600 1.00 98.75 99 ARG A N 1
ATOM 779 C CA . ARG A 1 99 ? 12.025 -1.142 -13.256 1.00 98.75 99 ARG A CA 1
ATOM 780 C C . ARG A 1 99 ? 12.739 0.145 -12.852 1.00 98.75 99 ARG A C 1
ATOM 782 O O . ARG A 1 99 ? 12.087 1.072 -12.389 1.00 98.75 99 ARG A O 1
ATOM 789 N N . GLN A 1 100 ? 14.044 0.231 -13.097 1.00 98.69 100 GLN A N 1
ATOM 790 C CA . GLN A 1 100 ? 14.849 1.424 -12.814 1.00 98.69 100 GLN A CA 1
ATOM 791 C C . GLN A 1 100 ? 14.349 2.656 -13.576 1.00 98.69 100 GLN A C 1
ATOM 793 O O . GLN A 1 100 ? 14.174 3.715 -12.973 1.00 98.69 100 GLN A O 1
ATOM 798 N N . ALA A 1 101 ? 14.018 2.500 -14.862 1.00 98.62 101 ALA A N 1
ATOM 799 C CA . ALA A 1 101 ? 13.415 3.574 -15.643 1.00 98.62 101 ALA A CA 1
ATOM 800 C C . ALA A 1 101 ? 12.076 4.034 -15.050 1.00 98.62 101 ALA A C 1
ATOM 802 O O . ALA A 1 101 ? 11.821 5.233 -14.942 1.00 98.62 101 ALA A O 1
ATOM 803 N N . ALA A 1 102 ? 11.235 3.093 -14.613 1.00 98.69 102 ALA A N 1
ATOM 804 C CA . ALA A 1 102 ? 9.971 3.408 -13.960 1.00 98.69 102 ALA A CA 1
ATOM 805 C C . ALA A 1 102 ? 10.169 4.153 -12.631 1.00 98.69 102 ALA A C 1
ATOM 807 O O . ALA A 1 102 ? 9.454 5.116 -12.358 1.00 98.69 102 ALA A O 1
ATOM 808 N N . TRP A 1 103 ? 11.157 3.761 -11.822 1.00 98.69 103 TRP A N 1
ATOM 809 C CA . TRP A 1 103 ? 11.502 4.464 -10.584 1.00 98.69 103 TRP A CA 1
ATOM 810 C C . TRP A 1 103 ? 11.891 5.919 -10.864 1.00 98.69 103 TRP A C 1
ATOM 812 O O . TRP A 1 103 ? 11.342 6.822 -10.235 1.00 98.69 103 TRP A O 1
ATOM 822 N N . ALA A 1 104 ? 12.733 6.158 -11.874 1.00 98.56 104 ALA A N 1
ATOM 823 C CA . ALA A 1 104 ? 13.106 7.508 -12.295 1.00 98.56 104 ALA A CA 1
ATOM 824 C C . ALA A 1 104 ? 11.888 8.331 -12.764 1.00 98.56 104 ALA A C 1
ATOM 826 O O . ALA A 1 104 ? 11.769 9.512 -12.436 1.00 98.56 104 ALA A O 1
ATOM 827 N N . MET A 1 105 ? 10.942 7.716 -13.486 1.00 98.50 105 MET A N 1
ATOM 828 C CA . MET A 1 105 ? 9.689 8.376 -13.890 1.00 98.50 105 MET A CA 1
ATOM 829 C C . MET A 1 105 ? 8.802 8.748 -12.691 1.00 98.50 105 MET A C 1
ATOM 831 O O . MET A 1 105 ? 8.184 9.818 -12.697 1.00 98.50 105 MET A O 1
ATOM 835 N N . ILE A 1 106 ? 8.742 7.897 -11.660 1.00 98.25 106 ILE A N 1
ATOM 836 C CA . ILE A 1 106 ? 8.009 8.177 -10.416 1.00 98.25 106 ILE A CA 1
ATOM 837 C C . ILE A 1 106 ? 8.668 9.318 -9.642 1.00 98.25 106 ILE A C 1
ATOM 839 O O . ILE A 1 106 ? 7.963 10.240 -9.235 1.00 98.25 106 ILE A O 1
ATOM 843 N N . GLU A 1 107 ? 9.993 9.294 -9.469 1.00 97.12 107 GLU A N 1
ATOM 844 C CA . GLU A 1 107 ? 10.728 10.379 -8.803 1.00 97.12 107 GLU A CA 1
ATOM 845 C C . GLU A 1 107 ? 10.516 11.709 -9.528 1.00 97.12 107 GLU A C 1
ATOM 847 O O . GLU A 1 107 ? 10.168 12.710 -8.904 1.00 97.12 107 GLU A O 1
ATOM 852 N N . GLN A 1 108 ? 10.613 11.705 -10.859 1.00 96.25 108 GLN A N 1
ATOM 853 C CA . GLN A 1 108 ? 10.346 12.884 -11.681 1.00 96.25 108 GLN A CA 1
ATOM 854 C C . GLN A 1 108 ? 8.915 13.412 -11.502 1.00 96.25 108 GLN A C 1
ATOM 856 O O . GLN A 1 108 ? 8.682 14.622 -11.500 1.00 96.25 108 GLN A O 1
ATOM 861 N N . SER A 1 109 ? 7.947 12.510 -11.346 1.00 95.75 109 SER A N 1
ATOM 862 C CA . SER A 1 109 ? 6.526 12.843 -11.236 1.00 95.75 109 SER A CA 1
ATOM 863 C C . SER A 1 109 ? 6.049 13.042 -9.797 1.00 95.75 109 SER A C 1
ATOM 865 O O . SER A 1 109 ? 4.859 13.286 -9.590 1.00 95.75 109 SER A O 1
ATOM 867 N N . ILE A 1 110 ? 6.930 12.972 -8.792 1.00 95.50 110 ILE A N 1
ATOM 868 C CA . ILE A 1 110 ? 6.519 12.870 -7.385 1.00 95.50 110 ILE A CA 1
ATOM 869 C C . ILE A 1 110 ? 5.665 14.054 -6.922 1.00 95.50 110 ILE A C 1
ATOM 871 O O . ILE A 1 110 ? 4.687 13.874 -6.198 1.00 95.50 110 ILE A O 1
ATOM 875 N N . ASN A 1 111 ? 5.964 15.261 -7.412 1.00 94.94 111 ASN A N 1
ATOM 876 C CA . ASN A 1 111 ? 5.185 16.461 -7.107 1.00 94.94 111 ASN A CA 1
ATOM 877 C C . ASN A 1 111 ? 3.763 16.401 -7.684 1.00 94.94 111 ASN A C 1
ATOM 879 O O . ASN A 1 111 ? 2.819 16.791 -7.003 1.00 94.94 111 ASN A O 1
ATOM 883 N N . ARG A 1 112 ? 3.599 15.870 -8.903 1.00 94.62 112 ARG A N 1
ATOM 884 C CA . ARG A 1 112 ? 2.284 15.637 -9.522 1.00 94.62 112 ARG A CA 1
ATOM 885 C C . ARG A 1 112 ? 1.516 14.541 -8.785 1.00 94.62 112 ARG A C 1
ATOM 887 O O . ARG A 1 112 ? 0.308 14.648 -8.605 1.00 94.62 112 ARG A O 1
ATOM 894 N N . ILE A 1 113 ? 2.217 13.488 -8.365 1.00 96.25 113 ILE A N 1
ATOM 895 C CA . ILE A 1 113 ? 1.628 12.349 -7.655 1.00 96.25 113 ILE A CA 1
ATOM 896 C C . ILE A 1 113 ? 1.092 12.789 -6.289 1.00 96.25 113 ILE A C 1
ATOM 898 O O . ILE A 1 113 ? -0.052 12.491 -5.964 1.00 96.25 113 ILE A O 1
ATOM 902 N N . ARG A 1 114 ? 1.873 13.542 -5.503 1.00 94.62 114 ARG A N 1
ATOM 903 C CA . ARG A 1 114 ? 1.460 13.987 -4.159 1.00 94.62 114 ARG A CA 1
ATOM 904 C C . ARG A 1 114 ? 0.384 15.064 -4.148 1.00 94.62 114 ARG A C 1
ATOM 906 O O . ARG A 1 114 ? -0.347 15.167 -3.174 1.00 94.62 114 ARG A O 1
ATOM 913 N N . SER A 1 115 ? 0.225 15.819 -5.235 1.00 93.50 115 SER A N 1
ATOM 914 C CA . SER A 1 115 ? -0.827 16.835 -5.334 1.00 93.50 115 SER A CA 1
ATOM 915 C C . SER A 1 115 ? -2.225 16.264 -5.605 1.00 93.50 115 SER A C 1
ATOM 917 O O . SER A 1 115 ? -3.186 17.027 -5.661 1.00 93.50 115 SER A O 1
ATOM 919 N N . ASN A 1 116 ? -2.363 14.953 -5.838 1.00 94.25 116 ASN A N 1
ATOM 920 C CA . ASN A 1 116 ? -3.639 14.331 -6.178 1.00 94.25 116 ASN A CA 1
ATOM 921 C C . ASN A 1 116 ? -3.767 12.931 -5.558 1.00 94.25 116 ASN A C 1
ATOM 923 O O . ASN A 1 116 ? -2.981 12.031 -5.852 1.00 94.25 116 ASN A O 1
ATOM 927 N N . SER A 1 117 ? -4.807 12.718 -4.752 1.00 93.81 117 SER A N 1
ATOM 928 C CA . SER A 1 117 ? -5.000 11.456 -4.029 1.00 93.81 117 SER A CA 1
ATOM 929 C C . SER A 1 117 ? -5.203 10.244 -4.942 1.00 93.81 117 SER A C 1
ATOM 931 O O . SER A 1 117 ? -4.740 9.165 -4.594 1.00 93.81 117 SER A O 1
ATOM 933 N N . GLN A 1 118 ? -5.798 10.400 -6.130 1.00 95.94 118 GLN A N 1
ATOM 934 C CA . GLN A 1 118 ? -5.952 9.297 -7.090 1.00 95.94 118 GLN A CA 1
ATOM 935 C C . GLN A 1 118 ? -4.601 8.860 -7.669 1.00 95.94 118 GLN A C 1
ATOM 937 O O . GLN A 1 118 ? -4.327 7.665 -7.793 1.00 95.94 118 GLN A O 1
ATOM 942 N N . TYR A 1 119 ? -3.709 9.811 -7.963 1.00 96.94 119 TYR A N 1
ATOM 943 C CA . TYR A 1 119 ? -2.349 9.478 -8.390 1.00 96.94 119 TYR A CA 1
ATOM 944 C C . TYR A 1 119 ? -1.537 8.861 -7.255 1.00 96.94 119 TYR A C 1
ATOM 946 O O . TYR A 1 119 ? -0.807 7.901 -7.496 1.00 96.94 119 TYR A O 1
ATOM 954 N N . MET A 1 120 ? -1.689 9.359 -6.026 1.00 97.75 120 MET A N 1
ATOM 955 C CA . MET A 1 120 ? -1.051 8.761 -4.856 1.00 97.75 120 MET A CA 1
ATOM 956 C C . MET A 1 120 ? -1.533 7.322 -4.623 1.00 97.75 120 MET A C 1
ATOM 958 O O . MET A 1 120 ? -0.699 6.436 -4.463 1.00 97.75 120 MET A O 1
ATOM 962 N N . LEU A 1 121 ? -2.845 7.058 -4.690 1.00 97.94 121 LEU A N 1
ATOM 963 C CA . LEU A 1 121 ? -3.423 5.709 -4.594 1.00 97.94 121 LEU A CA 1
ATOM 964 C C . LEU A 1 121 ? -2.837 4.758 -5.640 1.00 97.94 121 LEU A C 1
ATOM 966 O O . LEU A 1 121 ? -2.495 3.620 -5.327 1.00 97.94 121 LEU A O 1
ATOM 970 N N . ALA A 1 122 ? -2.677 5.224 -6.879 1.00 98.12 122 ALA A N 1
ATOM 971 C CA . ALA A 1 122 ? -2.019 4.437 -7.914 1.00 98.12 122 ALA A CA 1
ATOM 972 C C . ALA A 1 122 ? -0.538 4.185 -7.589 1.00 98.12 122 ALA A C 1
ATOM 974 O O . ALA A 1 122 ? -0.069 3.057 -7.735 1.00 98.12 122 ALA A O 1
ATOM 975 N N . ALA A 1 123 ? 0.189 5.209 -7.134 1.00 98.25 123 ALA A N 1
ATOM 976 C CA . ALA A 1 123 ? 1.619 5.128 -6.855 1.00 98.25 123 ALA A CA 1
ATOM 977 C C . ALA A 1 123 ? 1.942 4.203 -5.674 1.00 98.25 123 ALA A C 1
ATOM 979 O O . ALA A 1 123 ? 2.884 3.418 -5.765 1.00 98.25 123 ALA A O 1
ATOM 980 N N . VAL A 1 124 ? 1.164 4.233 -4.585 1.00 98.25 124 VAL A N 1
ATOM 981 C CA . VAL A 1 124 ? 1.435 3.396 -3.398 1.00 98.25 124 VAL A CA 1
ATOM 982 C C . VAL A 1 124 ? 1.332 1.899 -3.690 1.00 98.25 124 VAL A C 1
ATOM 984 O O . VAL A 1 124 ? 1.933 1.103 -2.974 1.00 98.25 124 VAL A O 1
ATOM 987 N N . ARG A 1 125 ? 0.701 1.497 -4.805 1.00 98.00 125 ARG A N 1
ATOM 988 C CA . ARG A 1 125 ? 0.735 0.109 -5.299 1.00 98.00 125 ARG A CA 1
ATOM 989 C C . ARG A 1 125 ? 2.145 -0.375 -5.660 1.00 98.00 125 ARG A C 1
ATOM 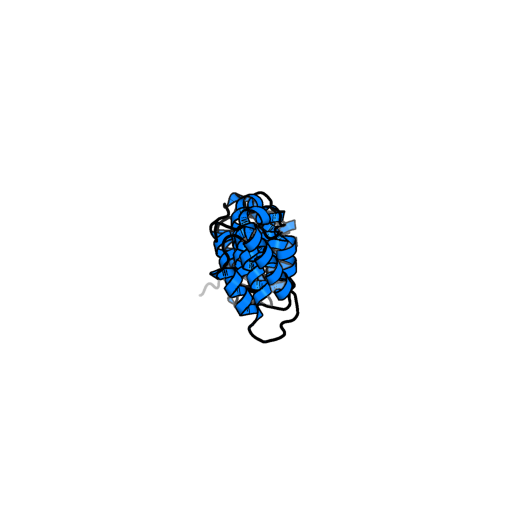991 O O . ARG A 1 125 ? 2.341 -1.579 -5.780 1.00 98.00 125 ARG A O 1
ATOM 998 N N . LEU A 1 126 ? 3.140 0.509 -5.778 1.00 98.12 126 LEU A N 1
ATOM 999 C CA . LEU A 1 126 ? 4.558 0.126 -5.859 1.00 98.12 126 LEU A CA 1
ATOM 1000 C C . LEU A 1 126 ? 5.019 -0.686 -4.637 1.00 98.12 126 LEU A C 1
ATOM 1002 O O . LEU A 1 126 ? 5.887 -1.546 -4.770 1.00 98.12 126 LEU A O 1
ATOM 1006 N N . LEU A 1 127 ? 4.413 -0.465 -3.465 1.00 98.38 127 LEU A N 1
ATOM 1007 C CA . LEU A 1 127 ? 4.677 -1.254 -2.257 1.00 98.38 127 LEU A CA 1
ATOM 1008 C C . LEU A 1 127 ? 4.266 -2.730 -2.431 1.00 98.38 127 LEU A C 1
ATOM 1010 O O . LEU A 1 127 ? 4.825 -3.606 -1.777 1.00 98.38 127 LEU A O 1
ATOM 1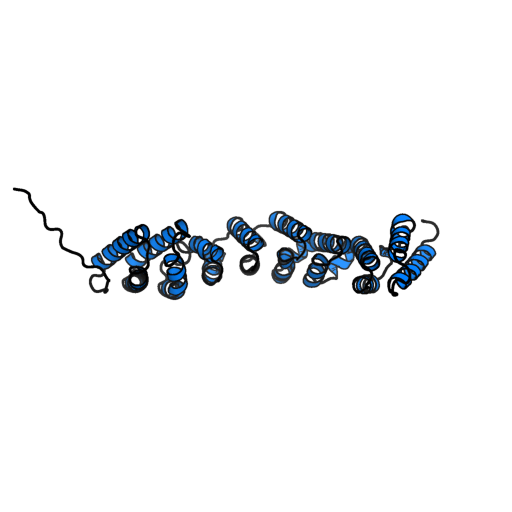014 N N . GLU A 1 128 ? 3.352 -3.016 -3.363 1.00 97.62 128 GLU A N 1
ATOM 1015 C CA . GLU A 1 128 ? 2.877 -4.362 -3.712 1.00 97.62 128 GLU A CA 1
ATOM 1016 C C . GLU A 1 128 ? 3.681 -5.021 -4.843 1.00 97.62 128 GLU A C 1
ATOM 1018 O O . GLU A 1 128 ? 3.316 -6.099 -5.321 1.00 97.62 128 GLU A O 1
ATOM 1023 N N . ALA A 1 129 ? 4.764 -4.393 -5.317 1.00 97.31 129 ALA A N 1
ATOM 1024 C CA . ALA A 1 129 ? 5.569 -4.951 -6.398 1.00 97.31 129 ALA A CA 1
ATOM 1025 C C . ALA A 1 129 ? 6.072 -6.363 -6.047 1.00 97.31 129 ALA A C 1
ATOM 1027 O O . ALA A 1 129 ? 6.417 -6.656 -4.903 1.00 97.31 129 ALA A O 1
ATOM 1028 N N . LYS A 1 130 ? 6.165 -7.247 -7.045 1.00 96.94 130 LYS A N 1
ATOM 1029 C CA . LYS A 1 130 ? 6.700 -8.614 -6.933 1.00 96.94 130 LYS A CA 1
ATOM 1030 C C . LYS A 1 130 ? 8.179 -8.597 -6.544 1.00 96.94 130 LYS A C 1
ATOM 1032 O O . LYS A 1 130 ? 8.623 -9.434 -5.754 1.00 96.94 130 LYS A O 1
ATOM 1037 N N . TRP A 1 131 ? 8.925 -7.629 -7.065 1.00 97.75 131 TRP A N 1
ATOM 1038 C CA . TRP A 1 131 ? 10.369 -7.512 -6.900 1.00 97.75 131 TRP A CA 1
ATOM 1039 C C . TRP A 1 131 ? 10.739 -6.729 -5.640 1.00 97.75 131 TRP A C 1
ATOM 1041 O O . TRP A 1 131 ? 10.188 -5.663 -5.373 1.00 97.75 131 TRP A O 1
ATOM 1051 N N . GLN A 1 132 ? 11.671 -7.279 -4.858 1.00 97.50 132 GLN A N 1
ATOM 1052 C CA . GLN A 1 132 ? 12.109 -6.694 -3.587 1.00 97.50 132 GLN A CA 1
ATOM 1053 C C . GLN A 1 132 ? 12.719 -5.299 -3.772 1.00 97.50 132 GLN A C 1
ATOM 1055 O O . GLN A 1 132 ? 12.381 -4.394 -3.020 1.00 97.50 132 GLN A O 1
ATOM 1060 N N . ASP A 1 133 ? 13.543 -5.111 -4.802 1.00 98.38 133 ASP A N 1
ATOM 1061 C CA . ASP A 1 133 ? 14.184 -3.828 -5.120 1.00 98.38 133 ASP A CA 1
ATOM 1062 C C . ASP A 1 133 ? 13.178 -2.681 -5.330 1.00 98.38 133 ASP A C 1
ATOM 1064 O O . ASP A 1 133 ? 13.384 -1.559 -4.878 1.00 98.38 133 ASP A O 1
ATOM 1068 N N . SER A 1 134 ? 12.040 -2.983 -5.948 1.00 98.50 134 SER A N 1
ATOM 1069 C CA . SER A 1 134 ? 10.977 -2.023 -6.233 1.00 98.50 134 SER A CA 1
ATOM 1070 C C . SER A 1 134 ? 10.193 -1.669 -4.984 1.00 98.50 134 SER A C 1
ATOM 1072 O O . SER A 1 134 ? 9.825 -0.511 -4.800 1.00 98.50 134 SER A O 1
ATOM 1074 N N . ARG A 1 135 ? 9.983 -2.648 -4.094 1.00 97.88 135 ARG A N 1
ATOM 1075 C CA . ARG A 1 135 ? 9.398 -2.387 -2.776 1.00 97.88 135 ARG A CA 1
ATOM 1076 C C . ARG A 1 135 ? 10.332 -1.533 -1.927 1.00 97.88 135 ARG A C 1
ATOM 1078 O O . ARG A 1 135 ? 9.873 -0.573 -1.324 1.00 97.88 135 ARG A O 1
ATOM 1085 N N . GLU A 1 136 ? 11.632 -1.820 -1.926 1.00 98.06 136 GLU A N 1
ATOM 1086 C CA . GLU A 1 136 ? 12.634 -1.023 -1.205 1.00 98.06 136 GLU A CA 1
ATOM 1087 C C . GLU A 1 136 ? 12.696 0.417 -1.716 1.00 98.06 136 GLU A C 1
ATOM 1089 O O . GLU A 1 136 ? 12.669 1.358 -0.917 1.00 98.06 136 GLU A O 1
ATOM 1094 N N . PHE A 1 137 ? 12.702 0.595 -3.041 1.00 98.50 137 PHE A N 1
ATOM 1095 C CA . PHE A 1 137 ? 12.570 1.904 -3.668 1.00 98.50 137 PHE A CA 1
ATOM 1096 C C . PHE A 1 137 ? 11.297 2.622 -3.193 1.00 98.50 137 PHE A C 1
ATOM 1098 O O . PHE A 1 137 ? 11.379 3.750 -2.705 1.00 98.50 137 PHE A O 1
ATOM 1105 N N . ALA A 1 138 ? 10.137 1.962 -3.263 1.00 98.31 138 ALA A N 1
ATOM 1106 C CA . ALA A 1 138 ? 8.853 2.536 -2.867 1.00 98.31 138 ALA A CA 1
ATOM 1107 C C . ALA A 1 138 ? 8.822 2.932 -1.384 1.00 98.31 138 ALA A C 1
ATOM 1109 O O . ALA A 1 138 ? 8.440 4.051 -1.045 1.00 98.31 138 ALA A O 1
ATOM 1110 N N . THR A 1 139 ? 9.276 2.051 -0.490 1.00 97.88 139 THR A N 1
ATOM 1111 C CA . THR A 1 139 ? 9.370 2.323 0.949 1.00 97.88 139 THR A CA 1
ATOM 1112 C C . THR A 1 139 ? 10.266 3.528 1.222 1.00 97.88 139 THR A C 1
ATOM 1114 O O . THR A 1 139 ? 9.895 4.402 2.011 1.00 97.88 139 THR A O 1
ATOM 1117 N N . LYS A 1 140 ? 11.424 3.625 0.559 1.00 97.50 140 LYS A N 1
ATOM 1118 C CA . LYS A 1 140 ? 12.324 4.777 0.695 1.00 97.50 140 LYS A CA 1
ATOM 1119 C C . LYS A 1 140 ? 11.668 6.061 0.187 1.00 97.50 140 LYS A C 1
ATOM 1121 O O . LYS A 1 140 ? 11.661 7.059 0.902 1.00 97.50 140 LYS A O 1
ATOM 1126 N N . LEU A 1 141 ? 11.081 6.025 -1.007 1.00 97.50 141 LEU A N 1
ATOM 1127 C CA . LEU A 1 141 ? 10.400 7.161 -1.621 1.00 97.50 141 LEU A CA 1
ATOM 1128 C C . LEU A 1 141 ? 9.286 7.697 -0.714 1.00 97.50 141 LEU A C 1
ATOM 1130 O O . LEU A 1 141 ? 9.300 8.870 -0.343 1.00 97.50 141 LEU A O 1
ATOM 1134 N N . PHE A 1 142 ? 8.351 6.836 -0.307 1.00 97.19 142 PHE A N 1
ATOM 1135 C CA . PHE A 1 142 ? 7.183 7.249 0.469 1.00 97.19 142 PHE A CA 1
ATOM 1136 C C . PHE A 1 142 ? 7.527 7.642 1.908 1.00 97.19 142 PHE A C 1
ATOM 1138 O O . PHE A 1 142 ? 6.863 8.503 2.475 1.00 97.19 142 PHE A O 1
ATOM 1145 N N . SER A 1 143 ? 8.585 7.084 2.499 1.00 94.06 143 SER A N 1
ATOM 1146 C CA . SER A 1 143 ? 9.016 7.497 3.842 1.00 94.06 143 SER A CA 1
ATOM 1147 C C . SER A 1 143 ? 9.784 8.820 3.879 1.00 94.06 143 SER A C 1
ATOM 1149 O O . SER A 1 143 ? 9.848 9.430 4.945 1.00 94.06 143 SER A O 1
ATOM 1151 N N . GLN A 1 144 ? 10.380 9.256 2.762 1.00 92.25 144 GLN A N 1
ATOM 1152 C CA . GLN A 1 144 ? 11.313 10.393 2.745 1.00 92.25 144 GLN A CA 1
ATOM 1153 C C . GLN A 1 144 ? 10.824 11.590 1.928 1.00 92.25 144 GLN A C 1
ATOM 1155 O O . GLN A 1 144 ? 11.173 12.720 2.259 1.00 92.25 144 GLN A O 1
ATOM 1160 N N . GLN A 1 145 ? 10.053 11.365 0.862 1.00 92.12 145 GLN A N 1
ATOM 1161 C CA . GLN A 1 145 ? 9.748 12.410 -0.122 1.00 92.12 145 GLN A CA 1
ATOM 1162 C C . GLN A 1 145 ? 8.313 12.945 -0.058 1.00 92.12 145 GLN A C 1
ATOM 1164 O O . GLN A 1 145 ? 8.003 13.914 -0.749 1.00 92.12 145 GLN A O 1
ATOM 1169 N N . ILE A 1 146 ? 7.438 12.351 0.762 1.00 93.56 146 ILE A N 1
ATOM 1170 C CA . ILE A 1 146 ? 6.048 12.804 0.907 1.00 93.56 146 ILE A CA 1
ATOM 1171 C C . ILE A 1 146 ? 5.876 13.588 2.217 1.00 93.56 146 ILE A C 1
ATOM 1173 O O . ILE A 1 146 ? 6.026 13.007 3.297 1.00 93.56 146 ILE A O 1
ATOM 1177 N N . PRO A 1 147 ? 5.542 14.891 2.154 1.00 91.31 147 PRO A N 1
ATOM 1178 C CA . PRO A 1 147 ? 5.205 15.690 3.328 1.00 91.31 147 PRO A CA 1
ATOM 1179 C C . PRO A 1 147 ? 4.029 15.108 4.121 1.00 91.31 147 PRO A C 1
ATOM 1181 O O . PRO A 1 147 ? 3.073 14.594 3.547 1.00 91.31 147 PRO A O 1
ATOM 1184 N N . HIS A 1 148 ? 4.041 15.272 5.447 1.00 89.69 148 HIS A N 1
ATOM 1185 C CA . HIS A 1 148 ? 2.998 14.733 6.334 1.00 89.69 148 HIS A CA 1
ATOM 1186 C C . HIS A 1 148 ? 1.567 15.156 5.960 1.00 89.69 148 HIS A C 1
ATOM 1188 O O . HIS A 1 148 ? 0.632 14.382 6.139 1.00 89.69 148 HIS A O 1
ATOM 1194 N N . GLN A 1 149 ? 1.402 16.376 5.447 1.00 88.88 149 GLN A N 1
ATOM 1195 C CA . GLN A 1 149 ? 0.109 16.945 5.059 1.00 88.88 149 GLN A CA 1
ATOM 1196 C C . GLN A 1 149 ? -0.463 16.366 3.756 1.00 88.88 149 GLN A C 1
ATOM 1198 O O . GLN A 1 149 ? -1.667 16.459 3.542 1.00 88.88 149 GLN A O 1
ATOM 1203 N N . ASP A 1 150 ? 0.379 15.770 2.907 1.00 92.44 150 ASP A N 1
ATOM 1204 C CA . ASP A 1 150 ? -0.040 15.225 1.609 1.00 92.44 150 ASP A CA 1
ATOM 1205 C C . ASP A 1 150 ? -0.650 13.816 1.761 1.00 92.44 150 ASP A C 1
ATOM 1207 O O . ASP A 1 150 ? -1.206 13.256 0.815 1.00 92.44 150 ASP A O 1
ATOM 1211 N N . TRP A 1 151 ? -0.576 13.235 2.963 1.00 93.69 151 TRP A N 1
ATOM 1212 C CA . TRP A 1 151 ? -1.198 11.958 3.283 1.00 93.69 151 TRP A CA 1
ATOM 1213 C C . TRP A 1 151 ? -2.673 12.119 3.645 1.00 93.69 151 TRP A C 1
ATOM 1215 O O . TRP A 1 151 ? -3.037 12.821 4.592 1.00 93.69 151 TRP A O 1
ATOM 1225 N N . THR A 1 152 ? -3.522 11.403 2.910 1.00 92.06 152 THR A N 1
ATOM 1226 C CA . THR A 1 152 ? -4.970 11.355 3.138 1.00 92.06 152 THR A CA 1
ATOM 1227 C C . THR A 1 152 ? -5.384 10.035 3.793 1.00 92.06 152 THR A C 1
ATOM 1229 O O . THR A 1 152 ? -4.686 9.025 3.629 1.00 92.06 152 THR A O 1
ATOM 1232 N N . PRO A 1 153 ? -6.532 9.995 4.500 1.00 92.81 153 PRO A N 1
ATOM 1233 C CA . PRO A 1 153 ? -7.028 8.765 5.110 1.00 92.81 153 PRO A CA 1
ATOM 1234 C C . PRO A 1 153 ? -7.221 7.639 4.103 1.00 92.81 153 PRO A C 1
ATOM 1236 O O . PRO A 1 153 ? -6.844 6.507 4.373 1.00 92.81 153 PRO A O 1
ATOM 1239 N N . GLU A 1 154 ? -7.751 7.959 2.922 1.00 94.38 154 GLU A N 1
ATOM 1240 C CA . GLU A 1 154 ? -7.997 6.993 1.850 1.00 94.38 154 GLU A CA 1
ATOM 1241 C C . GLU A 1 154 ? -6.706 6.288 1.405 1.00 94.38 154 GLU A C 1
ATOM 1243 O O . GLU A 1 154 ? -6.656 5.060 1.334 1.00 94.38 154 GLU A O 1
ATOM 1248 N N . VAL A 1 155 ? -5.630 7.052 1.181 1.00 96.31 155 VAL A N 1
ATOM 1249 C CA . VAL A 1 155 ? -4.321 6.501 0.805 1.00 96.31 155 VAL A CA 1
ATOM 1250 C C . VAL A 1 155 ? -3.737 5.659 1.940 1.00 96.31 155 VAL A C 1
ATOM 1252 O O . VAL A 1 155 ? -3.257 4.554 1.697 1.00 96.31 155 VAL A O 1
ATOM 1255 N N . MET A 1 156 ? -3.797 6.149 3.182 1.00 96.19 156 MET A N 1
ATOM 1256 C CA . MET A 1 156 ? -3.298 5.414 4.351 1.00 96.19 156 MET A CA 1
ATOM 1257 C C . MET A 1 156 ? -4.018 4.083 4.546 1.00 96.19 156 MET A C 1
ATOM 1259 O O . MET A 1 156 ? -3.378 3.053 4.755 1.00 96.19 156 MET A O 1
ATOM 1263 N N . VAL A 1 157 ? -5.347 4.098 4.444 1.00 95.38 157 VAL A N 1
ATOM 1264 C CA . VAL A 1 157 ? -6.174 2.896 4.540 1.00 95.38 157 VAL A CA 1
ATOM 1265 C C . VAL A 1 157 ? 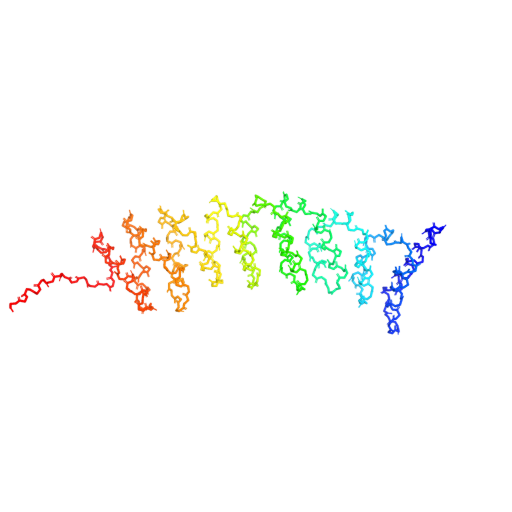-5.816 1.922 3.425 1.00 95.38 157 VAL A C 1
ATOM 1267 O O . VAL A 1 157 ? -5.593 0.756 3.720 1.00 95.38 157 VAL A O 1
ATOM 1270 N N . SER A 1 158 ? -5.628 2.392 2.187 1.00 96.81 158 SER A N 1
ATOM 1271 C CA . SER A 1 158 ? -5.214 1.526 1.077 1.00 96.81 158 SER A CA 1
ATOM 1272 C C . SER A 1 158 ? -3.883 0.804 1.320 1.00 96.81 158 SER A C 1
ATOM 1274 O O . SER A 1 158 ? -3.731 -0.323 0.855 1.00 96.81 158 SER A O 1
ATOM 1276 N N . ILE A 1 159 ? -2.914 1.422 2.005 1.00 97.75 159 ILE A N 1
ATOM 1277 C CA . ILE A 1 159 ? -1.643 0.760 2.355 1.00 97.75 159 ILE A CA 1
ATOM 1278 C C . ILE A 1 159 ? -1.880 -0.270 3.471 1.00 97.75 159 ILE A C 1
ATOM 1280 O O . ILE A 1 159 ? -1.375 -1.392 3.422 1.00 97.75 159 ILE A O 1
ATOM 1284 N N . CYS A 1 160 ? -2.668 0.103 4.478 1.00 97.06 160 CYS A N 1
ATOM 1285 C CA . CYS A 1 160 ? -3.003 -0.750 5.616 1.00 97.06 160 CYS A CA 1
ATOM 1286 C C . CYS A 1 160 ? -3.899 -1.952 5.261 1.00 97.06 160 CYS A C 1
ATOM 1288 O O . CYS A 1 160 ? -3.852 -2.951 5.975 1.00 97.06 160 CYS A O 1
ATOM 1290 N N . ASP A 1 161 ? -4.657 -1.882 4.165 1.00 95.81 161 ASP A N 1
ATOM 1291 C CA . ASP A 1 161 ? -5.490 -2.970 3.624 1.00 95.81 161 ASP A CA 1
ATOM 1292 C C . ASP A 1 161 ? -4.684 -4.021 2.841 1.00 95.81 161 ASP A C 1
ATOM 1294 O O . ASP A 1 161 ? -5.235 -4.997 2.325 1.00 95.81 161 ASP A O 1
ATOM 1298 N N . SER A 1 162 ? -3.363 -3.845 2.735 1.00 96.31 162 SER A N 1
ATOM 1299 C CA . SER A 1 162 ? -2.506 -4.787 2.027 1.00 96.31 162 SER A CA 1
ATOM 1300 C C . SER A 1 162 ? -2.630 -6.209 2.576 1.00 96.31 162 SER A C 1
ATOM 1302 O O . SER A 1 162 ? -2.621 -6.458 3.784 1.00 96.31 162 SER A O 1
ATOM 1304 N N . THR A 1 163 ? -2.628 -7.196 1.682 1.00 94.00 163 THR A N 1
ATOM 1305 C CA . THR A 1 163 ? -2.491 -8.603 2.086 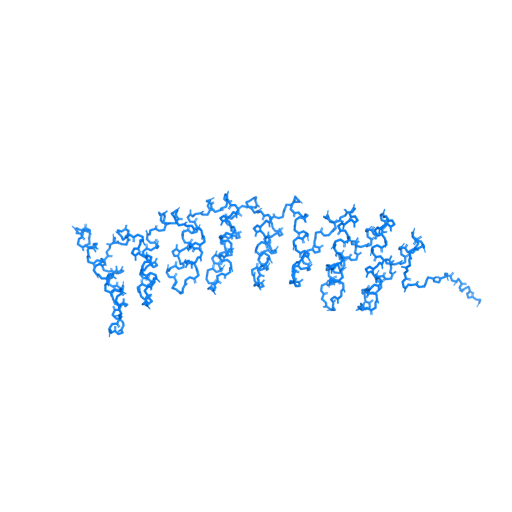1.00 94.00 163 THR A CA 1
ATOM 1306 C C . THR A 1 163 ? -1.090 -8.939 2.601 1.00 94.00 163 THR A C 1
ATOM 1308 O O . THR A 1 163 ? -0.923 -9.958 3.270 1.00 94.00 163 THR A O 1
ATOM 1311 N N . ARG A 1 164 ? -0.087 -8.091 2.339 1.00 95.06 164 ARG A N 1
ATOM 1312 C CA . ARG A 1 164 ? 1.297 -8.319 2.748 1.00 95.06 164 ARG A CA 1
ATOM 1313 C C . ARG A 1 164 ? 1.591 -7.717 4.119 1.00 95.06 164 ARG A C 1
ATOM 1315 O O . ARG A 1 164 ? 1.357 -6.536 4.369 1.00 95.06 164 ARG A O 1
ATOM 1322 N N . ASP A 1 165 ? 2.168 -8.527 4.998 1.00 95.56 165 ASP A N 1
ATOM 1323 C CA . ASP A 1 165 ? 2.473 -8.124 6.374 1.00 95.56 165 ASP A CA 1
ATOM 1324 C C . ASP A 1 165 ? 3.504 -6.983 6.447 1.00 95.56 165 ASP A C 1
ATOM 1326 O O . ASP A 1 165 ? 3.385 -6.103 7.300 1.00 95.56 165 ASP A O 1
ATOM 1330 N N . ASP A 1 166 ? 4.490 -6.971 5.543 1.00 96.00 166 ASP A N 1
ATOM 1331 C CA . ASP A 1 166 ? 5.523 -5.930 5.457 1.00 96.00 166 ASP A CA 1
ATOM 1332 C C . ASP A 1 166 ? 4.936 -4.571 5.050 1.00 96.00 166 ASP A C 1
ATOM 1334 O O . ASP A 1 166 ? 5.243 -3.551 5.672 1.00 96.00 166 ASP A O 1
ATOM 1338 N N . VAL A 1 167 ? 4.031 -4.557 4.069 1.00 97.50 167 VAL A N 1
ATOM 1339 C CA . VAL A 1 167 ? 3.337 -3.340 3.626 1.00 97.50 167 VAL A CA 1
ATOM 1340 C C . VAL A 1 167 ? 2.370 -2.833 4.694 1.00 97.50 167 VAL A C 1
ATOM 1342 O O . VAL A 1 167 ? 2.370 -1.636 4.982 1.00 97.50 167 VAL A O 1
ATOM 1345 N N . ARG A 1 168 ? 1.610 -3.714 5.363 1.00 97.12 168 ARG A N 1
ATOM 1346 C CA . ARG A 1 168 ? 0.753 -3.294 6.489 1.00 97.12 168 ARG A CA 1
ATOM 1347 C C . ARG A 1 168 ? 1.561 -2.720 7.646 1.00 97.12 168 ARG A C 1
ATOM 1349 O O . ARG A 1 168 ? 1.160 -1.715 8.228 1.00 97.12 168 ARG A O 1
ATOM 1356 N N . GLN A 1 169 ? 2.699 -3.328 7.984 1.00 97.19 169 GLN A N 1
ATOM 1357 C CA . GLN A 1 169 ? 3.594 -2.798 9.013 1.00 97.19 169 GLN A CA 1
ATOM 1358 C C . GLN A 1 169 ? 4.093 -1.398 8.635 1.00 97.19 169 GLN A C 1
ATOM 1360 O O . GLN A 1 169 ? 3.998 -0.487 9.456 1.00 97.19 169 GLN A O 1
ATOM 1365 N N . PHE A 1 170 ? 4.534 -1.205 7.388 1.00 97.38 170 PHE A N 1
ATOM 1366 C CA . PHE A 1 170 ? 4.904 0.112 6.870 1.00 97.38 170 PHE A CA 1
ATOM 1367 C C . PHE A 1 170 ? 3.747 1.121 6.960 1.00 97.38 170 PHE A C 1
ATOM 1369 O O . PHE A 1 170 ? 3.945 2.229 7.454 1.00 97.38 170 PHE A O 1
ATOM 1376 N N . GLY A 1 171 ? 2.535 0.730 6.553 1.00 97.12 171 GLY A N 1
ATOM 1377 C CA . GLY A 1 171 ? 1.334 1.565 6.643 1.00 97.12 171 GLY A CA 1
ATOM 1378 C C . GLY A 1 171 ? 1.026 2.001 8.075 1.00 97.12 171 GLY A C 1
ATOM 1379 O O . GLY A 1 171 ? 0.837 3.189 8.328 1.00 97.12 171 GLY A O 1
ATOM 1380 N N . ARG A 1 172 ? 1.064 1.075 9.042 1.00 97.12 172 ARG A N 1
ATOM 1381 C CA . ARG A 1 172 ? 0.866 1.394 10.467 1.00 97.12 172 ARG A CA 1
ATOM 1382 C C . ARG A 1 172 ? 1.916 2.372 10.990 1.00 97.12 172 ARG A C 1
ATOM 1384 O O . ARG A 1 172 ? 1.565 3.330 11.679 1.00 97.12 172 ARG A O 1
ATOM 1391 N N . ASP A 1 173 ? 3.184 2.158 10.651 1.00 96.12 173 ASP A N 1
ATOM 1392 C CA . ASP A 1 173 ? 4.267 3.055 11.063 1.00 96.12 173 ASP A CA 1
ATOM 1393 C C . ASP A 1 173 ? 4.103 4.453 10.456 1.00 96.12 173 ASP A C 1
ATOM 1395 O O . ASP A 1 173 ? 4.355 5.457 11.125 1.00 96.12 173 ASP A O 1
ATOM 1399 N N . LEU A 1 174 ? 3.644 4.527 9.207 1.00 95.44 174 LEU A N 1
ATOM 1400 C CA . LEU A 1 174 ? 3.389 5.780 8.514 1.00 95.44 174 LEU A CA 1
ATOM 1401 C C . LEU A 1 174 ? 2.202 6.531 9.128 1.00 95.44 174 LEU A C 1
ATOM 1403 O O . LEU A 1 174 ? 2.362 7.696 9.486 1.00 95.44 174 LEU A O 1
ATOM 1407 N N . VAL A 1 175 ? 1.076 5.848 9.370 1.00 95.38 175 VAL A N 1
ATOM 1408 C CA . VAL A 1 175 ? -0.106 6.412 10.044 1.00 95.38 175 VAL A CA 1
ATOM 1409 C C . VAL A 1 175 ? 0.263 7.029 11.392 1.00 95.38 175 VAL A C 1
ATOM 1411 O O . VAL A 1 175 ? -0.197 8.125 11.700 1.00 95.38 175 VAL A O 1
ATOM 1414 N N . LEU A 1 176 ? 1.101 6.362 12.195 1.00 93.19 176 LEU A N 1
ATOM 1415 C CA . LEU A 1 176 ? 1.545 6.899 13.488 1.00 93.19 176 LEU A CA 1
ATOM 1416 C C . LEU A 1 176 ? 2.382 8.178 13.340 1.00 93.19 176 LEU A C 1
ATOM 1418 O O . LEU A 1 176 ? 2.271 9.078 14.169 1.00 93.19 176 LEU A O 1
ATOM 1422 N N . ARG A 1 177 ? 3.213 8.271 12.297 1.00 91.75 177 ARG A N 1
ATOM 1423 C CA . ARG A 1 177 ? 4.088 9.431 12.045 1.00 91.75 177 ARG A CA 1
ATOM 1424 C C . ARG A 1 177 ? 3.352 10.614 11.427 1.00 91.75 177 ARG A C 1
ATOM 1426 O O . ARG A 1 177 ? 3.769 11.749 11.622 1.00 91.75 177 ARG A O 1
ATOM 1433 N N . THR A 1 178 ? 2.305 10.360 10.649 1.00 91.19 178 THR A N 1
ATOM 1434 C CA . THR A 1 178 ? 1.558 11.379 9.894 1.00 91.19 178 THR A CA 1
ATOM 1435 C C . THR A 1 178 ? 0.170 11.622 10.484 1.00 91.19 178 THR A C 1
ATOM 1437 O O . THR A 1 178 ? -0.703 12.157 9.802 1.00 91.19 178 THR A O 1
ATOM 1440 N N . PHE A 1 179 ? -0.068 11.184 11.724 1.00 90.75 179 PHE A N 1
ATOM 1441 C CA . PHE A 1 179 ? -1.390 11.217 12.330 1.00 90.75 179 PHE A CA 1
ATOM 1442 C C . PHE A 1 179 ? -1.935 12.646 12.442 1.00 90.75 179 PHE A C 1
ATOM 1444 O O . PHE A 1 179 ? -1.264 13.547 12.946 1.00 90.75 179 PHE A O 1
ATOM 1451 N N . GLN A 1 180 ? -3.190 12.824 12.031 1.00 89.94 180 GLN A N 1
ATOM 1452 C CA . GLN A 1 180 ? -3.956 14.052 12.219 1.00 89.94 180 GLN A CA 1
ATOM 1453 C C . GLN A 1 180 ? -5.247 13.714 12.963 1.00 89.94 180 GLN A C 1
ATOM 1455 O O . GLN A 1 180 ? -5.907 12.724 12.644 1.00 89.94 180 GLN A O 1
ATOM 1460 N N . GLN A 1 181 ? -5.626 14.543 13.938 1.00 90.44 181 GLN A N 1
ATOM 1461 C CA . GLN A 1 181 ? -6.802 14.284 14.779 1.00 90.44 181 GLN A CA 1
ATOM 1462 C C . GLN A 1 181 ? -8.101 14.188 13.967 1.00 90.44 181 GLN A C 1
ATOM 1464 O O . GLN A 1 181 ? -8.954 13.356 14.266 1.00 90.44 181 GLN A O 1
ATOM 1469 N N . SER A 1 182 ? -8.226 14.980 12.898 1.00 90.50 182 SER A N 1
ATOM 1470 C CA . SER A 1 182 ? -9.367 14.949 11.973 1.00 90.50 182 SER A CA 1
ATOM 1471 C C . SER A 1 182 ? -9.601 13.575 11.338 1.00 90.50 182 SER A C 1
ATOM 1473 O O . SER A 1 182 ? -10.730 13.265 10.979 1.00 90.50 182 SER A O 1
ATOM 1475 N N . TYR A 1 183 ? -8.566 12.737 11.231 1.00 91.69 183 TYR A N 1
ATOM 1476 C CA . TYR A 1 183 ? -8.633 11.427 10.577 1.00 91.69 183 TYR A CA 1
ATOM 1477 C C . TYR A 1 183 ? -8.935 10.275 11.538 1.00 91.69 183 TYR A C 1
ATOM 1479 O O . TYR A 1 183 ? -9.164 9.148 11.105 1.00 91.69 183 TYR A O 1
ATOM 1487 N N . GLY A 1 184 ? -8.930 10.522 12.851 1.00 92.19 184 GLY A N 1
ATOM 1488 C CA . GLY A 1 184 ? -9.041 9.451 13.841 1.00 92.19 184 GLY A CA 1
ATOM 1489 C C . GLY A 1 184 ? -10.360 8.678 13.780 1.00 92.19 184 GLY A C 1
ATOM 1490 O O . GLY A 1 184 ? -10.355 7.470 14.010 1.00 92.19 184 GLY A O 1
ATOM 1491 N N . GLN A 1 185 ? -11.470 9.335 13.420 1.00 91.12 185 GLN A N 1
ATOM 1492 C CA . GLN A 1 185 ? -12.756 8.651 13.246 1.00 91.12 185 GLN A CA 1
ATOM 1493 C C . GLN A 1 185 ? -12.741 7.705 12.040 1.00 91.12 185 GLN A C 1
ATOM 1495 O O . GLN A 1 185 ? -13.144 6.550 12.174 1.00 91.12 185 GLN A O 1
ATOM 1500 N N . ASP A 1 186 ? -12.223 8.167 10.899 1.00 91.38 186 ASP A N 1
ATOM 1501 C CA . ASP A 1 186 ? -12.115 7.357 9.682 1.00 91.38 186 ASP A CA 1
ATOM 1502 C C . ASP A 1 186 ? -11.193 6.157 9.904 1.00 91.38 186 ASP A C 1
ATOM 1504 O O . ASP A 1 186 ? -11.530 5.031 9.539 1.00 91.38 186 ASP A O 1
ATOM 1508 N N . TYR A 1 187 ? -10.055 6.375 10.570 1.00 94.88 187 TYR A N 1
ATOM 1509 C CA . TYR A 1 187 ? -9.128 5.304 10.926 1.00 94.88 187 TYR A CA 1
ATOM 1510 C C . TYR A 1 187 ? -9.735 4.294 11.887 1.00 94.88 187 TYR A C 1
ATOM 1512 O O . TYR A 1 187 ? -9.563 3.095 11.674 1.00 94.88 187 TYR A O 1
ATOM 1520 N N . LEU A 1 188 ? -10.459 4.737 12.918 1.00 94.75 188 LEU A N 1
ATOM 1521 C CA . LEU A 1 188 ? -11.129 3.806 13.817 1.00 94.75 188 LEU A CA 1
ATOM 1522 C C . LEU A 1 188 ? -12.112 2.923 13.046 1.00 94.75 188 LEU A C 1
ATOM 1524 O O . LEU A 1 188 ? -12.044 1.702 13.176 1.00 94.75 188 LEU A O 1
ATOM 1528 N N . LEU A 1 189 ? -12.980 3.531 12.234 1.00 91.75 189 LEU A N 1
ATOM 1529 C CA . LEU A 1 189 ? -13.978 2.803 11.458 1.00 91.75 189 LEU A CA 1
ATOM 1530 C C . LEU A 1 189 ? -13.299 1.789 10.531 1.00 91.75 189 LEU A C 1
ATOM 1532 O O . LEU A 1 189 ? -13.472 0.584 10.707 1.00 91.75 189 LEU A O 1
ATOM 1536 N N . LYS A 1 190 ? -12.438 2.261 9.623 1.00 93.56 190 LYS A N 1
ATOM 1537 C CA . LYS A 1 190 ? -11.815 1.419 8.594 1.00 93.56 190 LYS A CA 1
ATOM 1538 C C . LYS A 1 190 ? -10.908 0.334 9.170 1.00 93.56 190 LYS A C 1
ATOM 1540 O O . LYS A 1 190 ? -10.974 -0.812 8.738 1.00 93.56 190 LYS A O 1
ATOM 1545 N N . PHE A 1 191 ? -10.085 0.644 10.173 1.00 95.38 191 PHE A N 1
ATOM 1546 C CA . PHE A 1 191 ? -9.173 -0.357 10.736 1.00 95.38 191 PHE A CA 1
ATOM 1547 C C . PHE A 1 191 ? -9.878 -1.369 11.646 1.00 95.38 191 PHE A C 1
ATOM 1549 O O . PHE A 1 191 ? -9.395 -2.496 11.772 1.00 95.38 191 PHE A O 1
ATOM 1556 N N . SER A 1 192 ? -11.003 -1.005 12.275 1.00 94.69 192 SER A N 1
ATOM 1557 C CA . SER A 1 192 ? -11.783 -1.943 13.097 1.00 94.69 192 SER A CA 1
ATOM 1558 C C . SER A 1 192 ? -12.451 -3.047 12.268 1.00 94.69 192 SER A C 1
ATOM 1560 O O . SER A 1 192 ? -12.576 -4.178 12.741 1.00 94.69 192 SER A O 1
ATOM 1562 N N . GLU A 1 193 ? -12.803 -2.744 11.015 1.00 93.25 193 GLU A N 1
ATOM 1563 C CA . GLU A 1 193 ? -13.427 -3.668 10.059 1.00 93.25 193 GLU A CA 1
ATOM 1564 C C . GLU A 1 193 ? -12.418 -4.617 9.388 1.00 93.25 193 GLU A C 1
ATOM 1566 O O . GLU A 1 193 ? -12.803 -5.622 8.787 1.00 93.25 193 GLU A O 1
ATOM 1571 N N . HIS A 1 194 ? -11.116 -4.341 9.505 1.00 93.94 194 HIS A N 1
ATOM 1572 C CA . HIS A 1 194 ? -10.082 -5.100 8.808 1.00 93.94 194 HIS A CA 1
ATOM 1573 C C . HIS A 1 194 ? -9.996 -6.561 9.303 1.00 93.94 194 HIS A C 1
ATOM 1575 O O . HIS A 1 194 ? -10.013 -6.800 10.514 1.00 93.94 194 HIS A O 1
ATOM 1581 N N . PRO A 1 195 ? -9.824 -7.569 8.422 1.00 91.12 195 PRO A N 1
ATOM 1582 C CA . PRO A 1 195 ? -9.781 -8.978 8.833 1.00 91.12 195 PRO A CA 1
ATOM 1583 C C . PRO A 1 195 ? -8.481 -9.372 9.550 1.00 91.12 195 PRO A C 1
ATOM 1585 O O . PRO A 1 195 ? -8.476 -10.269 10.394 1.00 91.12 195 PRO A O 1
ATOM 1588 N N . SER A 1 196 ? -7.359 -8.721 9.224 1.00 92.69 196 SER A N 1
ATOM 1589 C CA . SER A 1 196 ? -6.060 -9.069 9.813 1.00 92.69 196 SER A CA 1
ATOM 1590 C C . SER A 1 196 ? -5.964 -8.728 11.297 1.00 92.69 196 SER A C 1
ATOM 1592 O O . SER A 1 196 ? -6.383 -7.665 11.766 1.00 92.69 196 SER A O 1
ATOM 1594 N N . GLN A 1 197 ? -5.307 -9.626 12.031 1.00 91.56 197 GLN A N 1
ATOM 1595 C CA . GLN A 1 197 ? -5.128 -9.515 13.464 1.00 91.56 197 GLN A CA 1
ATOM 1596 C C . GLN A 1 197 ? -4.384 -8.237 13.868 1.00 91.56 197 GLN A C 1
ATOM 1598 O O . GLN A 1 197 ? -4.808 -7.579 14.820 1.00 91.56 197 GLN A O 1
ATOM 1603 N N . ASP A 1 198 ? -3.284 -7.917 13.185 1.00 93.81 198 ASP A N 1
ATOM 1604 C CA . ASP A 1 198 ? -2.417 -6.782 13.510 1.00 93.81 198 ASP A CA 1
ATOM 1605 C C . ASP A 1 198 ? -3.142 -5.442 13.341 1.00 93.81 198 ASP A C 1
ATOM 1607 O O . ASP A 1 198 ? -3.063 -4.598 14.233 1.00 93.81 198 ASP A O 1
ATOM 1611 N N . MET A 1 199 ? -3.939 -5.297 12.280 1.00 95.19 199 MET A N 1
ATOM 1612 C CA . MET A 1 199 ? -4.766 -4.110 12.051 1.00 95.19 199 MET A CA 1
ATOM 1613 C C . MET A 1 199 ? -5.873 -3.953 13.088 1.00 95.19 199 MET A C 1
ATOM 1615 O O . MET A 1 199 ? -6.026 -2.869 13.646 1.00 95.19 199 MET A O 1
ATOM 1619 N N . GLN A 1 200 ? -6.568 -5.036 13.454 1.00 93.81 200 GLN A N 1
ATOM 1620 C CA . GLN A 1 200 ? -7.548 -4.968 14.541 1.00 93.81 200 GLN A CA 1
ATOM 1621 C C . GLN A 1 200 ? -6.887 -4.573 15.874 1.00 93.81 200 GLN A C 1
ATOM 1623 O O . GLN A 1 200 ? -7.445 -3.797 16.639 1.00 93.81 200 GLN A O 1
ATOM 1628 N N . LEU A 1 201 ? -5.675 -5.059 16.181 1.00 94.06 201 LEU A N 1
ATOM 1629 C CA . LEU A 1 201 ? -4.960 -4.600 17.383 1.00 94.06 201 LEU A CA 1
ATOM 1630 C C . LEU A 1 201 ? -4.586 -3.116 17.278 1.00 94.06 201 LEU A C 1
ATOM 1632 O O . LEU A 1 201 ? -4.688 -2.388 18.266 1.00 94.06 201 LEU A O 1
ATOM 1636 N N . PHE A 1 202 ? -4.167 -2.670 16.096 1.00 95.88 202 PHE A N 1
ATOM 1637 C CA . PHE A 1 202 ? -3.788 -1.289 15.830 1.00 95.88 202 PHE A CA 1
ATOM 1638 C C . PHE A 1 202 ? -4.966 -0.313 15.962 1.00 95.88 202 PHE A C 1
ATOM 1640 O O . PHE A 1 202 ? -4.800 0.758 16.544 1.00 95.88 202 PHE A O 1
ATOM 1647 N N . ALA A 1 203 ? -6.166 -0.709 15.534 1.00 96.12 203 ALA A N 1
ATOM 1648 C CA . ALA A 1 203 ? -7.383 0.092 15.659 1.00 96.12 203 ALA A CA 1
ATOM 1649 C C . ALA A 1 203 ? -7.715 0.464 17.121 1.00 96.12 203 ALA A C 1
ATOM 1651 O O . ALA A 1 203 ? -8.303 1.514 17.380 1.00 96.12 203 ALA A O 1
ATOM 1652 N N . THR A 1 204 ? -7.273 -0.328 18.111 1.00 95.38 204 THR A N 1
ATOM 1653 C CA . THR A 1 204 ? -7.492 -0.004 19.536 1.00 95.38 204 THR A CA 1
ATOM 1654 C C . THR A 1 204 ? -6.837 1.298 19.990 1.00 95.38 204 THR A C 1
ATOM 1656 O O . THR A 1 204 ? -7.257 1.845 21.005 1.00 95.38 204 THR A O 1
ATOM 1659 N N . ASN A 1 205 ? -5.844 1.819 19.256 1.00 93.75 205 ASN A N 1
ATOM 1660 C CA . ASN A 1 205 ? -5.237 3.121 19.554 1.00 93.75 205 ASN A CA 1
ATOM 1661 C C . ASN A 1 205 ? -6.239 4.285 19.442 1.00 93.75 205 ASN A C 1
ATOM 1663 O O . ASN A 1 205 ? -6.002 5.336 20.026 1.00 93.75 205 ASN A O 1
ATOM 1667 N N . TYR A 1 206 ? -7.342 4.104 18.710 1.00 94.31 206 TYR A N 1
ATOM 1668 C CA . TYR A 1 206 ? -8.294 5.172 18.399 1.00 94.31 206 TYR A CA 1
ATOM 1669 C C . TYR A 1 206 ? -9.574 5.121 19.248 1.00 94.31 206 TYR A C 1
ATOM 1671 O O . TYR A 1 206 ? -10.345 6.076 19.241 1.00 94.31 206 TYR A O 1
ATOM 1679 N N . LEU A 1 207 ? -9.808 4.044 20.007 1.00 93.00 207 LEU A N 1
ATOM 1680 C CA . LEU A 1 207 ? -11.054 3.848 20.763 1.00 93.00 207 LEU A CA 1
ATOM 1681 C C . LEU A 1 207 ? -11.309 4.961 21.784 1.00 93.00 207 LEU A C 1
ATOM 1683 O O . LEU A 1 207 ? -12.356 5.602 21.753 1.00 93.00 207 LEU A O 1
ATOM 1687 N N . GLU A 1 208 ? -10.326 5.226 22.646 1.00 87.69 208 GLU A N 1
ATOM 1688 C CA . GLU A 1 208 ? -10.453 6.180 23.755 1.00 87.69 208 GLU A CA 1
ATOM 1689 C C . GLU A 1 208 ? -10.638 7.631 23.310 1.00 87.69 208 GLU A C 1
ATOM 1691 O O . GLU A 1 208 ? -10.997 8.455 24.134 1.00 87.69 208 GLU A O 1
ATOM 1696 N N . GLN A 1 209 ? -10.381 7.974 22.047 1.00 89.56 209 GLN A N 1
ATOM 1697 C CA . GLN A 1 209 ? -10.525 9.349 21.555 1.00 89.56 209 GLN A CA 1
ATOM 1698 C C . GLN A 1 209 ? -11.660 9.503 20.542 1.00 89.56 209 GLN A C 1
ATOM 1700 O O . GLN A 1 209 ? -12.271 10.565 20.476 1.00 89.56 209 GLN A O 1
ATOM 1705 N N . TYR A 1 210 ? -11.959 8.464 19.755 1.00 91.44 210 TYR A N 1
ATOM 1706 C CA . TYR A 1 210 ? -12.837 8.578 18.584 1.00 91.44 210 TYR A CA 1
ATOM 1707 C C . TYR A 1 210 ? -14.125 7.743 18.677 1.00 91.44 210 TYR A C 1
ATOM 1709 O O . TYR A 1 210 ? -14.963 7.821 17.773 1.00 91.44 210 TYR A O 1
ATOM 1717 N N . ALA A 1 211 ? -14.323 6.990 19.767 1.00 90.31 211 ALA A N 1
ATOM 1718 C CA . ALA A 1 211 ? -15.582 6.300 20.076 1.00 90.31 211 ALA A CA 1
ATOM 1719 C C . ALA A 1 211 ? -16.253 6.745 21.387 1.00 90.31 211 ALA A C 1
ATOM 1721 O O . ALA A 1 211 ? -17.25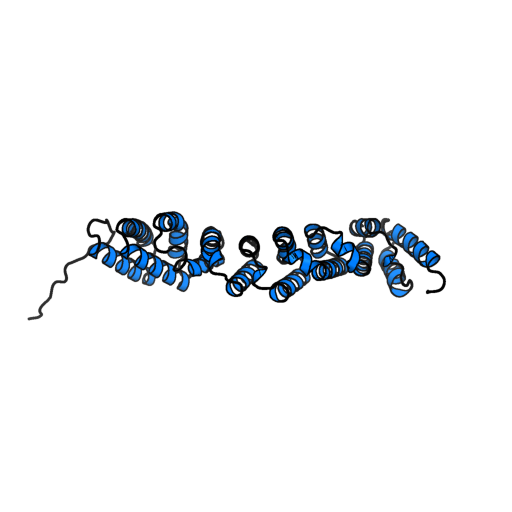5 6.149 21.772 1.00 90.31 211 ALA A O 1
ATOM 1722 N N . LEU A 1 212 ? -15.724 7.767 22.066 1.00 89.06 212 LEU A N 1
ATOM 1723 C CA . LEU A 1 212 ? -16.295 8.247 23.326 1.00 89.06 212 LEU A CA 1
ATOM 1724 C C . LEU A 1 212 ? -17.693 8.838 23.147 1.00 89.06 212 LEU A C 1
ATOM 1726 O O . LEU A 1 212 ? -17.967 9.498 22.143 1.00 89.06 212 LEU A O 1
ATOM 1730 N N . ASP A 1 213 ? -18.530 8.661 24.173 1.00 89.31 213 ASP A N 1
ATOM 1731 C CA . ASP A 1 213 ? -19.822 9.347 24.328 1.00 89.31 213 ASP A CA 1
ATOM 1732 C C . ASP A 1 213 ? -20.794 9.105 23.162 1.00 89.31 213 ASP A C 1
ATOM 1734 O O . ASP A 1 213 ? -21.724 9.878 22.930 1.00 89.31 213 ASP A O 1
ATOM 1738 N N . ASN A 1 214 ? -20.593 8.017 22.416 1.00 90.38 214 ASN A N 1
ATOM 1739 C CA . ASN A 1 214 ? -21.371 7.693 21.232 1.00 90.38 214 ASN A CA 1
ATOM 1740 C C . ASN A 1 214 ? -21.898 6.260 21.331 1.00 90.38 214 ASN A C 1
ATOM 1742 O O . ASN A 1 214 ? -21.216 5.291 20.995 1.00 90.38 214 ASN A O 1
ATOM 1746 N N . THR A 1 215 ? -23.135 6.139 21.813 1.00 92.31 215 THR A N 1
ATOM 1747 C CA . THR A 1 215 ? -23.776 4.839 22.059 1.00 92.31 215 THR A CA 1
ATOM 1748 C C . THR A 1 215 ? -24.021 4.062 20.763 1.00 92.31 215 THR A C 1
ATOM 1750 O O . THR A 1 215 ? -23.815 2.851 20.750 1.00 92.31 215 THR A O 1
ATOM 1753 N N . ASP A 1 216 ? -24.373 4.740 19.668 1.00 92.44 216 ASP A N 1
ATOM 1754 C CA . ASP A 1 216 ? -24.570 4.094 18.364 1.00 92.44 216 ASP A CA 1
ATOM 1755 C C . ASP A 1 216 ? -23.250 3.511 17.845 1.00 92.44 216 ASP A C 1
ATOM 1757 O O . ASP A 1 216 ? -23.174 2.350 17.456 1.00 92.44 216 ASP A O 1
ATOM 1761 N N . ARG A 1 217 ? -22.154 4.267 17.962 1.00 91.69 217 ARG A N 1
ATOM 1762 C CA . ARG A 1 217 ? -20.821 3.781 17.585 1.00 91.69 217 ARG A CA 1
ATOM 1763 C C . ARG A 1 217 ? -20.338 2.639 18.477 1.00 91.69 217 ARG A C 1
ATOM 1765 O O . ARG A 1 217 ? -19.701 1.710 17.987 1.00 91.69 217 ARG A O 1
ATOM 1772 N N . LEU A 1 218 ? -20.629 2.682 19.777 1.00 94.69 218 LEU A N 1
ATOM 1773 C CA . LEU A 1 218 ? -20.348 1.564 20.679 1.00 94.69 218 LEU A CA 1
ATOM 1774 C C . LEU A 1 218 ? -21.091 0.295 20.230 1.00 94.69 218 LEU A C 1
ATOM 1776 O O . LEU A 1 218 ? -20.499 -0.785 20.251 1.00 94.69 218 LEU A O 1
ATOM 1780 N N . GLN A 1 219 ? -22.349 0.434 19.798 1.00 94.31 219 GLN A N 1
ATOM 1781 C CA . GLN A 1 219 ? -23.153 -0.659 19.251 1.00 94.31 219 GLN A CA 1
ATOM 1782 C C . GLN A 1 219 ? -22.535 -1.222 17.959 1.00 94.31 219 GLN A C 1
ATOM 1784 O O . GLN A 1 219 ? -22.374 -2.439 17.840 1.00 94.31 219 GLN A O 1
ATOM 1789 N N . ASP A 1 220 ? -22.125 -0.359 17.028 1.00 93.12 220 ASP A N 1
ATOM 1790 C CA . ASP A 1 220 ? -21.500 -0.766 15.762 1.00 93.12 220 ASP A CA 1
ATOM 1791 C C . ASP A 1 220 ? -20.167 -1.502 15.978 1.00 93.12 220 ASP A C 1
ATOM 1793 O O . ASP A 1 220 ? -19.838 -2.452 15.267 1.00 93.12 220 ASP A O 1
ATOM 1797 N N . LEU A 1 221 ? -19.406 -1.119 17.010 1.00 95.44 221 LEU A N 1
ATOM 1798 C CA . LEU A 1 221 ? -18.109 -1.717 17.335 1.00 95.44 221 LEU A CA 1
ATOM 1799 C C . LEU A 1 221 ? -18.207 -3.064 18.072 1.00 95.44 221 LEU A C 1
ATOM 1801 O O . LEU A 1 221 ? -17.172 -3.705 18.282 1.00 95.44 221 LEU A O 1
ATOM 1805 N N . ILE A 1 222 ? -19.401 -3.541 18.452 1.00 94.56 222 ILE A N 1
ATOM 1806 C CA . ILE A 1 222 ? -19.578 -4.804 19.198 1.00 94.56 222 ILE A CA 1
ATOM 1807 C C . ILE A 1 222 ? -18.831 -5.989 18.559 1.00 94.56 222 ILE A C 1
ATOM 1809 O O . ILE A 1 222 ? -18.088 -6.662 19.285 1.00 94.56 222 ILE A O 1
ATOM 1813 N N . PRO A 1 223 ? -18.966 -6.279 17.244 1.00 93.62 223 PRO A N 1
ATOM 1814 C CA . PRO A 1 223 ? -18.303 -7.435 16.638 1.00 93.62 223 PRO A CA 1
ATOM 1815 C C . PRO A 1 223 ? -16.777 -7.341 16.742 1.00 93.62 223 PRO A C 1
ATOM 1817 O O . PRO A 1 223 ? -16.103 -8.322 17.068 1.00 93.62 223 PRO A O 1
ATOM 1820 N N . TYR A 1 224 ? -16.238 -6.141 16.531 1.00 95.19 224 TYR A N 1
ATOM 1821 C CA . TYR A 1 224 ? -14.814 -5.850 16.634 1.00 95.19 224 TYR A CA 1
ATOM 1822 C C . TYR A 1 224 ? -14.298 -6.005 18.077 1.00 95.19 224 TYR A C 1
ATOM 1824 O O . TYR A 1 224 ? -13.307 -6.701 18.313 1.00 95.19 224 TYR A O 1
ATOM 1832 N N . LEU A 1 225 ? -14.997 -5.439 19.065 1.00 94.69 225 LEU A N 1
ATOM 1833 C CA . LEU A 1 225 ? -14.628 -5.527 20.484 1.00 94.69 225 LEU A CA 1
ATOM 1834 C C . LEU A 1 225 ? -14.642 -6.982 20.978 1.00 94.69 225 LEU A C 1
ATOM 1836 O O . LEU A 1 225 ? -13.705 -7.422 21.650 1.00 94.69 225 LEU A O 1
ATOM 1840 N N . ILE A 1 226 ? -15.660 -7.753 20.582 1.00 91.75 226 ILE A N 1
ATOM 1841 C CA . ILE A 1 226 ? -15.749 -9.194 20.850 1.00 91.75 226 ILE A CA 1
ATOM 1842 C C . ILE A 1 226 ? -14.560 -9.936 20.227 1.00 91.75 226 ILE A C 1
ATOM 1844 O O . ILE A 1 226 ? -13.897 -10.705 20.928 1.00 91.75 226 ILE A O 1
ATOM 1848 N N . SER A 1 227 ? -14.241 -9.669 18.954 1.00 90.88 227 SER A N 1
ATOM 1849 C CA . SER A 1 227 ? -13.088 -10.270 18.266 1.00 90.88 227 SER A CA 1
ATOM 1850 C C . SER A 1 227 ? -11.778 -10.036 19.028 1.00 90.88 227 SER A C 1
ATOM 1852 O O . SER A 1 227 ? -10.992 -10.969 19.210 1.00 90.88 227 SER A O 1
ATOM 1854 N N . ILE A 1 228 ? -11.538 -8.820 19.532 1.00 92.19 228 ILE A N 1
ATOM 1855 C CA . ILE A 1 228 ? -10.334 -8.513 20.318 1.00 92.19 228 ILE A CA 1
ATOM 1856 C C . ILE A 1 228 ? -10.301 -9.295 21.636 1.00 92.19 228 ILE A C 1
ATOM 1858 O O . ILE A 1 228 ? -9.270 -9.888 21.975 1.00 92.19 228 ILE A O 1
ATOM 1862 N N . LEU A 1 229 ? -11.408 -9.313 22.381 1.00 91.25 229 LEU A N 1
ATOM 1863 C CA . LEU A 1 229 ? -11.479 -9.944 23.702 1.00 91.25 229 LEU A CA 1
ATOM 1864 C C . LEU A 1 229 ? -11.371 -11.474 23.638 1.00 91.25 229 LEU A C 1
ATOM 1866 O O . LEU A 1 229 ? -10.716 -12.069 24.501 1.00 91.25 229 LEU A O 1
ATOM 1870 N N . SER A 1 230 ? -11.899 -12.092 22.580 1.00 88.25 230 SER A N 1
ATOM 1871 C CA . SER A 1 230 ? -11.887 -13.548 22.375 1.00 88.25 230 SER A CA 1
ATOM 1872 C C . SER A 1 230 ? -10.503 -14.129 22.039 1.00 88.25 230 SER A C 1
ATOM 1874 O O . SER A 1 230 ? -10.312 -15.344 22.070 1.00 88.25 230 SER A O 1
ATOM 1876 N N . ARG A 1 231 ? -9.497 -13.299 21.736 1.00 85.06 231 ARG A N 1
ATOM 1877 C CA . ARG A 1 231 ? -8.152 -13.774 21.356 1.00 85.06 231 ARG A CA 1
ATOM 1878 C C . ARG A 1 231 ? -7.391 -14.363 22.542 1.00 85.06 231 ARG A C 1
ATOM 1880 O O . ARG A 1 231 ? -7.042 -13.656 23.484 1.00 85.06 231 ARG A O 1
ATOM 1887 N N . VAL A 1 232 ? -7.044 -15.643 22.485 1.00 80.38 232 VAL A N 1
ATOM 1888 C CA . VAL A 1 232 ? -6.280 -16.309 23.553 1.00 80.38 232 VAL A CA 1
ATOM 1889 C C . VAL A 1 232 ? -4.781 -16.011 23.409 1.00 80.38 232 VAL A C 1
ATOM 1891 O O . VAL A 1 232 ? -4.229 -16.096 22.315 1.00 80.38 232 VAL A O 1
ATOM 1894 N N . ASN A 1 233 ? -4.115 -15.651 24.514 1.00 77.06 233 ASN A N 1
ATOM 1895 C CA . ASN A 1 233 ? -2.661 -15.416 24.603 1.00 77.06 233 ASN A CA 1
ATOM 1896 C C . ASN A 1 233 ? -2.073 -14.385 23.613 1.00 77.06 233 ASN A C 1
ATOM 1898 O O . ASN A 1 233 ? -0.867 -14.376 23.371 1.00 77.06 233 ASN A O 1
ATOM 1902 N N . ARG A 1 234 ? -2.892 -13.491 23.045 1.00 82.94 234 ARG A N 1
ATOM 1903 C CA . ARG A 1 234 ? -2.448 -12.430 22.124 1.00 82.94 234 ARG A CA 1
ATOM 1904 C C . ARG A 1 234 ? -3.102 -11.092 22.466 1.00 82.94 234 ARG A C 1
ATOM 1906 O O . ARG A 1 234 ? -4.200 -11.048 23.011 1.00 82.94 234 ARG A O 1
ATOM 1913 N N . GLY A 1 235 ? -2.433 -9.991 22.116 1.00 85.62 235 GLY A N 1
ATOM 1914 C CA . GLY A 1 235 ? -3.031 -8.652 22.163 1.00 85.62 235 GLY A CA 1
ATOM 1915 C C . GLY A 1 235 ? -3.291 -8.093 23.564 1.00 85.62 235 GLY A C 1
ATOM 1916 O O . GLY A 1 235 ? -4.249 -7.350 23.740 1.00 85.62 235 GLY A O 1
ATOM 1917 N N . ARG A 1 236 ? -2.456 -8.412 24.564 1.00 90.19 236 ARG A N 1
ATOM 1918 C CA . ARG A 1 236 ? -2.651 -7.973 25.963 1.00 90.19 236 ARG A CA 1
ATOM 1919 C C . ARG A 1 236 ? -2.898 -6.462 26.107 1.00 90.19 236 ARG A C 1
ATOM 1921 O O . ARG A 1 236 ? -3.797 -6.070 26.844 1.00 90.19 236 ARG A O 1
ATOM 1928 N N . ILE A 1 237 ? -2.128 -5.633 25.397 1.00 91.69 237 ILE A N 1
ATOM 1929 C CA . ILE A 1 237 ? -2.272 -4.163 25.406 1.00 91.69 237 ILE A CA 1
ATOM 1930 C C . ILE A 1 237 ? -3.588 -3.734 24.739 1.00 91.69 237 ILE A C 1
ATOM 1932 O O . ILE A 1 237 ? -4.303 -2.887 25.261 1.00 91.69 237 ILE A O 1
ATOM 1936 N N . ALA A 1 238 ? -3.954 -4.357 23.618 1.00 93.19 238 ALA A N 1
ATOM 1937 C CA . ALA A 1 238 ? -5.221 -4.082 22.943 1.00 93.19 238 ALA A CA 1
ATOM 1938 C C . ALA A 1 238 ? -6.422 -4.422 23.840 1.00 93.19 238 ALA A C 1
ATOM 1940 O O . ALA A 1 238 ? -7.330 -3.611 23.978 1.00 93.19 238 ALA A O 1
ATOM 1941 N N . LYS A 1 239 ? -6.394 -5.570 24.531 1.00 92.94 239 LYS A N 1
ATOM 1942 C CA . LYS A 1 239 ? -7.432 -5.928 25.509 1.00 92.94 239 LYS A CA 1
ATOM 1943 C C . LYS A 1 239 ? -7.497 -4.949 26.673 1.00 92.94 239 LYS A C 1
ATOM 1945 O O . LYS A 1 239 ? -8.586 -4.601 27.101 1.00 92.94 239 LYS A O 1
ATOM 1950 N N . GLN A 1 240 ? -6.347 -4.495 27.180 1.00 92.88 240 GLN A N 1
ATOM 1951 C CA . GLN A 1 240 ? -6.290 -3.455 28.213 1.00 92.88 240 GLN A CA 1
ATOM 1952 C C . GLN A 1 240 ? -7.043 -2.194 27.786 1.00 92.88 240 GLN A C 1
ATOM 1954 O O . GLN A 1 240 ? -7.895 -1.734 28.537 1.00 92.88 240 GLN A O 1
ATOM 1959 N N . ARG A 1 241 ? -6.781 -1.701 26.572 1.00 95.25 241 ARG A N 1
ATOM 1960 C CA . ARG A 1 241 ? -7.470 -0.534 26.002 1.00 95.25 241 ARG A CA 1
ATOM 1961 C C . ARG A 1 241 ? -8.959 -0.780 25.800 1.00 95.25 241 ARG A C 1
ATOM 1963 O O . ARG A 1 241 ? -9.763 0.070 26.144 1.00 95.25 241 ARG A O 1
ATOM 1970 N N . VAL A 1 242 ? -9.335 -1.960 25.302 1.00 95.56 242 VAL A N 1
ATOM 1971 C CA . VAL A 1 242 ? -10.750 -2.327 25.145 1.00 95.56 242 VAL A CA 1
ATOM 1972 C C . VAL A 1 242 ? -11.470 -2.345 26.492 1.00 95.56 242 VAL A C 1
ATOM 1974 O O . VAL A 1 242 ? -12.544 -1.769 26.597 1.00 95.56 242 VAL A O 1
ATOM 1977 N N . PHE A 1 243 ? -10.894 -2.946 27.538 1.00 94.75 243 PHE A N 1
ATOM 1978 C CA . PHE A 1 243 ? -11.511 -2.915 28.866 1.00 94.75 243 PHE A CA 1
ATOM 1979 C C . PHE A 1 243 ? -11.622 -1.504 29.427 1.00 94.75 243 PHE A C 1
ATOM 1981 O O . PHE A 1 243 ? -12.680 -1.169 29.939 1.00 94.75 243 PHE A O 1
ATOM 1988 N N . ALA A 1 244 ? -10.570 -0.689 29.312 1.00 95.00 244 ALA A N 1
ATOM 1989 C CA . ALA A 1 244 ? -10.593 0.693 29.785 1.00 95.00 244 ALA A CA 1
ATOM 1990 C C . ALA A 1 244 ? -11.676 1.516 29.067 1.00 95.00 244 ALA A C 1
ATOM 1992 O O . ALA A 1 244 ? -12.449 2.224 29.711 1.00 95.00 244 ALA A O 1
ATOM 1993 N N . PHE A 1 245 ? -11.787 1.356 27.745 1.00 96.50 245 PHE A N 1
ATOM 1994 C CA . PHE A 1 245 ? -12.840 1.966 26.939 1.00 96.50 245 PHE A CA 1
ATOM 1995 C C . PHE A 1 245 ? -14.241 1.516 27.384 1.00 96.50 245 PHE A C 1
ATOM 1997 O O . PHE A 1 245 ? -15.087 2.354 27.682 1.00 96.50 245 PHE A O 1
ATOM 2004 N N . LEU A 1 246 ? -14.476 0.203 27.495 1.00 96.31 246 LEU A N 1
ATOM 2005 C CA . LEU A 1 246 ? -15.768 -0.354 27.914 1.00 96.31 246 LEU A CA 1
ATOM 2006 C C . LEU A 1 246 ? -16.159 0.076 29.330 1.00 96.31 246 LEU A C 1
ATOM 2008 O O . LEU A 1 246 ? -17.318 0.388 29.582 1.00 96.31 246 LEU A O 1
ATOM 2012 N N . GLU A 1 247 ? -15.201 0.083 30.254 1.00 95.88 247 GLU A N 1
ATOM 2013 C CA . GLU A 1 247 ? -15.418 0.532 31.624 1.00 95.88 247 GLU A CA 1
ATOM 2014 C C . GLU A 1 247 ? -15.857 1.994 31.653 1.00 95.88 247 GLU A C 1
ATOM 2016 O O . GLU A 1 247 ? -16.870 2.300 32.277 1.00 95.88 247 GLU A O 1
ATOM 2021 N N . SER A 1 248 ? -15.132 2.865 30.943 1.00 95.25 248 SER A N 1
ATOM 2022 C CA . SER A 1 248 ? -15.444 4.290 30.832 1.00 95.25 248 SER A CA 1
ATOM 2023 C C . SER A 1 248 ? -16.847 4.513 30.267 1.00 95.25 248 SER A C 1
ATOM 2025 O O . SER A 1 248 ? -17.658 5.192 30.895 1.00 95.25 248 SER A O 1
ATOM 2027 N N . GLU A 1 249 ? -17.183 3.882 29.137 1.00 95.75 249 GLU A N 1
ATOM 2028 C CA . GLU A 1 249 ? -18.498 4.041 28.503 1.00 95.75 249 GLU A CA 1
ATOM 2029 C C . GLU A 1 249 ? -19.645 3.521 29.378 1.00 95.75 249 GLU A C 1
ATOM 2031 O O . GLU A 1 249 ? -20.700 4.153 29.470 1.00 95.75 249 GLU A O 1
ATOM 2036 N N . ALA A 1 250 ? -19.429 2.419 30.099 1.00 96.12 250 ALA A N 1
ATOM 2037 C CA . ALA A 1 250 ? -20.437 1.848 30.983 1.00 96.12 250 ALA A CA 1
ATOM 2038 C C . ALA A 1 250 ? -20.834 2.764 32.152 1.00 96.12 250 ALA A C 1
ATOM 2040 O O . ALA A 1 250 ? -21.918 2.588 32.696 1.00 96.12 250 ALA A O 1
ATOM 2041 N N . GLN A 1 251 ? -19.994 3.724 32.554 1.00 93.62 251 GLN A N 1
ATOM 2042 C CA . GLN A 1 251 ? -20.319 4.650 33.650 1.00 93.62 251 GLN A CA 1
ATOM 2043 C C . GLN A 1 251 ? -21.119 5.877 33.202 1.00 93.62 251 GLN A C 1
ATOM 2045 O O . GLN A 1 251 ? -21.625 6.619 34.041 1.00 93.62 251 GLN A O 1
ATOM 2050 N N . LYS A 1 252 ? -21.222 6.121 31.894 1.00 93.31 252 LYS A N 1
ATOM 2051 C CA . LYS A 1 252 ? -21.754 7.382 31.362 1.00 93.31 252 LYS A CA 1
ATOM 2052 C C . LYS A 1 252 ? -23.261 7.369 31.174 1.00 93.31 252 LYS A C 1
ATOM 2054 O O . LYS A 1 252 ? -23.917 8.395 31.335 1.00 93.31 252 LYS A O 1
ATOM 2059 N N . SER A 1 253 ? -23.828 6.221 30.809 1.00 94.81 253 SER A N 1
ATOM 2060 C CA . SER A 1 253 ? -25.270 6.083 30.626 1.00 94.81 253 SER A CA 1
ATOM 2061 C C . SER A 1 253 ? -25.742 4.648 30.831 1.00 94.81 253 SER A C 1
ATOM 2063 O O . SER A 1 253 ? -25.019 3.686 30.574 1.00 94.81 253 SER A O 1
ATOM 2065 N N . GLN A 1 254 ? -27.013 4.495 31.213 1.00 95.12 254 GLN A N 1
ATOM 2066 C CA . GLN A 1 254 ? -27.635 3.176 31.331 1.00 95.12 254 GLN A CA 1
ATOM 2067 C C . GLN A 1 254 ? -27.694 2.441 29.978 1.00 95.12 254 GLN A C 1
ATOM 2069 O O . GLN A 1 254 ? -27.643 1.213 29.945 1.00 95.12 254 GLN A O 1
ATOM 2074 N N . ALA A 1 255 ? -27.810 3.169 28.860 1.00 95.62 255 ALA A N 1
ATOM 2075 C CA . ALA A 1 255 ? -27.824 2.581 27.522 1.00 95.62 255 ALA A CA 1
ATOM 2076 C C . ALA A 1 255 ? -26.462 1.964 27.171 1.00 95.62 255 ALA A C 1
ATOM 2078 O O . ALA A 1 255 ? -26.399 0.781 26.841 1.00 95.62 255 ALA A O 1
ATOM 2079 N N . ALA A 1 256 ? -25.372 2.716 27.350 1.00 95.94 256 ALA A N 1
ATOM 2080 C CA . ALA A 1 256 ? -24.017 2.206 27.157 1.00 95.94 256 ALA A CA 1
ATOM 2081 C C . ALA A 1 256 ? -23.706 1.045 28.118 1.00 95.94 256 ALA A C 1
ATOM 2083 O O . ALA A 1 256 ? -23.197 0.009 27.693 1.00 95.94 256 ALA A O 1
ATOM 2084 N N . ALA A 1 257 ? -24.105 1.152 29.392 1.00 96.69 257 ALA A N 1
ATOM 2085 C CA . ALA A 1 257 ? -23.941 0.082 30.375 1.00 96.69 257 ALA A CA 1
ATOM 2086 C C . ALA A 1 257 ? -24.612 -1.236 29.952 1.00 96.69 257 ALA A C 1
ATOM 2088 O O . ALA A 1 257 ? -24.037 -2.304 30.161 1.00 96.69 257 ALA A O 1
ATOM 2089 N N . LYS A 1 258 ? -25.798 -1.182 29.325 1.00 96.69 258 LYS A N 1
ATOM 2090 C CA . LYS A 1 258 ? -26.480 -2.375 28.789 1.00 96.69 258 LYS A CA 1
ATOM 2091 C C . LYS A 1 258 ? -25.678 -3.032 27.666 1.00 96.69 258 LYS A C 1
ATOM 2093 O O . LYS A 1 258 ? -25.535 -4.252 27.671 1.00 96.69 258 LYS A O 1
ATOM 2098 N N . ILE A 1 259 ? -25.122 -2.239 26.750 1.00 96.69 259 ILE A N 1
ATOM 2099 C CA . ILE A 1 259 ? -24.295 -2.748 25.646 1.00 96.69 259 ILE A CA 1
ATOM 2100 C C . ILE A 1 259 ? -23.027 -3.413 26.194 1.00 96.69 259 ILE A C 1
ATOM 2102 O O . ILE A 1 259 ? -22.697 -4.545 25.837 1.00 96.69 259 ILE A O 1
ATOM 2106 N N . VAL A 1 260 ? -22.337 -2.744 27.121 1.00 96.75 260 VAL A N 1
ATOM 2107 C CA . VAL A 1 260 ? -21.124 -3.284 27.750 1.00 96.75 260 VAL A CA 1
ATOM 2108 C C . VAL A 1 260 ? -21.431 -4.567 28.527 1.00 96.75 260 VAL A C 1
ATOM 2110 O O . VAL A 1 260 ? -20.687 -5.544 28.414 1.00 96.75 260 VAL A O 1
ATOM 2113 N N . ALA A 1 261 ? -22.542 -4.607 29.268 1.00 95.19 261 ALA A N 1
ATOM 2114 C CA . ALA A 1 261 ? -23.001 -5.804 29.967 1.00 95.19 261 ALA A CA 1
ATOM 2115 C C . ALA A 1 261 ? -23.215 -6.985 29.008 1.00 95.19 261 ALA A C 1
ATOM 2117 O O . ALA A 1 261 ? -22.793 -8.102 29.316 1.00 95.19 261 ALA A O 1
ATOM 2118 N N . GLU A 1 262 ? -23.802 -6.756 27.830 1.00 93.81 262 GLU A N 1
ATOM 2119 C CA . GLU A 1 262 ? -23.984 -7.794 26.813 1.00 93.81 262 GLU A CA 1
ATOM 2120 C C . GLU A 1 262 ? -22.640 -8.338 26.302 1.00 93.81 262 GLU A C 1
ATOM 2122 O O . GLU A 1 262 ? -22.439 -9.559 26.263 1.00 93.81 262 GLU A O 1
ATOM 2127 N N . ILE A 1 263 ? -21.694 -7.450 25.968 1.00 94.06 263 ILE A N 1
ATOM 2128 C CA . ILE A 1 263 ? -20.346 -7.831 25.517 1.00 94.06 263 ILE A CA 1
ATOM 2129 C C . ILE A 1 263 ? -19.658 -8.694 26.583 1.00 94.06 263 ILE A C 1
ATOM 2131 O O . ILE A 1 263 ? -19.198 -9.801 26.289 1.00 94.06 263 ILE A O 1
ATOM 2135 N N . LEU A 1 264 ? -19.601 -8.213 27.829 1.00 93.69 264 LEU A N 1
ATOM 2136 C CA . LEU A 1 264 ? -18.904 -8.900 28.918 1.00 93.69 264 LEU A CA 1
ATOM 2137 C C . LEU A 1 264 ? -19.569 -10.226 29.286 1.00 93.69 264 LEU A C 1
ATOM 2139 O O . LEU A 1 264 ? -18.866 -11.200 29.548 1.00 93.69 264 LEU A O 1
ATOM 2143 N N . THR A 1 265 ? -20.901 -10.302 29.233 1.00 90.06 265 THR A N 1
ATOM 2144 C CA . THR A 1 265 ? -21.635 -11.548 29.485 1.00 90.06 265 THR A CA 1
ATOM 2145 C C . THR A 1 265 ? -21.209 -12.634 28.507 1.00 90.06 265 THR A C 1
ATOM 2147 O O . THR A 1 265 ? -20.812 -13.720 28.934 1.00 90.06 265 THR A O 1
ATOM 2150 N N . ARG A 1 266 ? -21.195 -12.323 27.203 1.00 85.81 266 ARG A N 1
ATOM 2151 C CA . ARG A 1 266 ? -20.762 -13.264 26.158 1.00 85.81 266 ARG A CA 1
ATOM 2152 C C . ARG A 1 266 ? -19.310 -13.705 26.344 1.00 85.81 266 ARG A C 1
ATOM 2154 O O . ARG A 1 266 ? -18.998 -14.876 26.151 1.00 85.81 266 ARG A O 1
ATOM 2161 N N . GLN A 1 267 ? -18.424 -12.781 26.717 1.00 86.62 267 GLN A N 1
ATOM 2162 C CA . GLN A 1 267 ? -16.994 -13.075 26.845 1.00 86.62 267 GLN A CA 1
ATOM 2163 C C . GLN A 1 267 ? -16.641 -13.816 28.142 1.00 86.62 267 GLN A C 1
ATOM 2165 O O . GLN A 1 267 ? -15.734 -14.643 28.142 1.00 86.62 267 GLN A O 1
ATOM 2170 N N . SER A 1 268 ? -17.371 -13.596 29.238 1.00 81.06 268 SER A N 1
ATOM 2171 C CA . SER A 1 268 ? -17.051 -14.135 30.573 1.00 81.06 268 SER A CA 1
ATOM 2172 C C . SER A 1 268 ? -16.883 -15.666 30.640 1.00 81.06 268 SER A C 1
ATOM 2174 O O . SER A 1 268 ? -16.213 -16.176 31.544 1.00 81.06 268 SER A O 1
ATOM 2176 N N . ILE A 1 269 ? -17.450 -16.392 29.669 1.00 73.88 269 ILE A N 1
ATOM 2177 C CA . ILE A 1 269 ? -17.387 -17.854 29.535 1.00 73.88 269 ILE A CA 1
ATOM 2178 C C . ILE A 1 269 ? -16.061 -18.318 28.904 1.00 73.88 269 ILE A C 1
ATOM 2180 O O . ILE A 1 269 ? -15.575 -19.399 29.226 1.00 73.88 269 ILE A O 1
ATOM 2184 N N . THR A 1 270 ? -15.454 -17.514 28.027 1.00 73.31 270 THR A N 1
ATOM 2185 C CA . THR A 1 270 ? -14.358 -17.931 27.130 1.00 73.31 270 THR A CA 1
ATOM 2186 C C . THR A 1 270 ? -13.010 -17.263 27.434 1.00 73.31 270 THR A C 1
ATOM 2188 O O . THR A 1 270 ? -12.013 -17.532 26.763 1.00 73.31 270 THR A O 1
ATOM 2191 N N . MET A 1 271 ? -12.947 -16.399 28.451 1.00 71.56 271 MET A N 1
ATOM 2192 C CA . MET A 1 271 ? -11.771 -15.577 28.759 1.00 71.56 271 MET A CA 1
ATOM 2193 C C . MET A 1 271 ? -10.708 -16.281 29.609 1.00 71.56 271 MET A C 1
ATOM 2195 O O . MET A 1 271 ? -11.004 -17.044 30.530 1.00 71.56 271 MET A O 1
ATOM 2199 N N . ALA A 1 272 ? -9.443 -15.922 29.366 1.00 71.81 272 ALA A N 1
ATOM 2200 C CA . ALA A 1 272 ? -8.335 -16.265 30.253 1.00 71.81 272 ALA A CA 1
ATOM 2201 C C . ALA A 1 272 ? -8.522 -15.632 31.648 1.00 71.81 272 ALA A C 1
ATOM 2203 O O . ALA A 1 272 ? -9.117 -14.563 31.783 1.00 71.81 272 ALA A O 1
ATOM 2204 N N . ILE A 1 273 ? -7.956 -16.260 32.686 1.00 70.12 273 ILE A N 1
ATOM 2205 C CA . ILE A 1 273 ? -8.150 -15.881 34.103 1.00 70.12 273 ILE A CA 1
ATOM 2206 C C . ILE A 1 273 ? -7.894 -14.384 34.359 1.00 70.12 273 ILE A C 1
ATOM 2208 O O . ILE A 1 273 ? -8.681 -13.733 35.044 1.00 70.12 273 ILE A O 1
ATOM 2212 N N . GLY A 1 274 ? -6.827 -13.819 33.783 1.00 68.31 274 GLY A N 1
ATOM 2213 C CA . GLY A 1 274 ? -6.485 -12.403 33.968 1.00 68.31 274 GLY A CA 1
ATOM 2214 C C . GLY A 1 274 ? -7.495 -11.432 33.346 1.00 68.31 274 GLY A C 1
ATOM 2215 O O . GLY A 1 274 ? -7.783 -10.387 33.925 1.00 68.31 274 GLY A O 1
ATOM 2216 N N . ASP A 1 275 ? -8.076 -11.791 32.202 1.00 81.75 275 ASP A N 1
ATOM 2217 C CA . ASP A 1 275 ? -9.116 -10.991 31.552 1.00 81.75 275 ASP A CA 1
ATOM 2218 C C . ASP A 1 275 ? -10.452 -11.125 32.312 1.00 81.75 275 ASP A C 1
ATOM 2220 O O . ASP A 1 275 ? -11.210 -10.161 32.427 1.00 81.75 275 ASP A O 1
ATOM 2224 N N . LYS A 1 276 ? -10.713 -12.302 32.902 1.00 84.62 276 LYS A N 1
ATOM 2225 C CA . LYS A 1 276 ? -11.918 -12.581 33.696 1.00 84.62 276 LYS A CA 1
ATOM 2226 C C . LYS A 1 276 ? -12.028 -11.688 34.933 1.00 84.62 276 LYS A C 1
ATOM 2228 O O . LYS A 1 276 ? -13.111 -11.186 35.213 1.00 84.62 276 LYS A O 1
ATOM 2233 N N . ALA A 1 277 ? -10.924 -11.448 35.644 1.00 87.94 277 ALA A N 1
ATOM 2234 C CA . ALA A 1 277 ? -10.921 -10.568 36.815 1.00 87.94 277 ALA A CA 1
ATOM 2235 C C . ALA A 1 277 ? -11.378 -9.138 36.468 1.00 87.94 277 ALA A C 1
ATOM 2237 O O . ALA A 1 277 ? -12.227 -8.581 37.156 1.00 87.94 277 ALA A O 1
ATOM 2238 N N . ARG A 1 278 ? -10.879 -8.576 35.358 1.00 89.88 278 ARG A N 1
ATOM 2239 C CA . ARG A 1 278 ? -11.292 -7.244 34.882 1.00 89.88 278 ARG A CA 1
ATOM 2240 C C . ARG A 1 278 ? -12.739 -7.209 34.423 1.00 89.88 278 ARG A C 1
ATOM 2242 O O . ARG A 1 278 ? -13.452 -6.269 34.738 1.00 89.88 278 ARG A O 1
ATOM 2249 N N . SER A 1 279 ? -13.183 -8.241 33.710 1.00 92.00 279 SER A N 1
ATOM 2250 C CA . SER A 1 279 ? -14.587 -8.352 33.316 1.00 92.00 279 SER A CA 1
ATOM 2251 C C . SER A 1 279 ? -15.511 -8.357 34.537 1.00 92.00 279 SER A C 1
ATOM 2253 O O . SER A 1 279 ? -16.506 -7.640 34.535 1.00 92.00 279 SER A O 1
ATOM 2255 N N . ILE A 1 280 ? -15.164 -9.100 35.595 1.00 91.25 280 ILE A N 1
ATOM 2256 C CA . ILE A 1 280 ? -15.931 -9.123 36.850 1.00 91.25 280 ILE A CA 1
ATOM 2257 C C . ILE A 1 280 ? -15.936 -7.749 37.525 1.00 91.25 280 ILE A C 1
ATOM 2259 O O . ILE A 1 280 ? -16.997 -7.318 37.963 1.00 91.25 280 ILE A O 1
ATOM 2263 N N . ASP A 1 281 ? -14.797 -7.057 37.582 1.00 92.88 281 ASP A N 1
ATOM 2264 C CA . ASP A 1 281 ? -14.709 -5.714 38.170 1.00 92.88 281 ASP A CA 1
ATOM 2265 C C . ASP A 1 281 ? -15.617 -4.704 37.444 1.00 92.88 281 ASP A C 1
ATOM 2267 O O . ASP A 1 281 ? -16.403 -3.999 38.076 1.00 92.88 281 ASP A O 1
ATOM 2271 N N . ILE A 1 282 ? -15.601 -4.704 36.107 1.00 95.12 282 ILE A N 1
ATOM 2272 C CA . ILE A 1 282 ? -16.480 -3.837 35.308 1.00 95.12 282 ILE A CA 1
ATOM 2273 C C . ILE A 1 282 ? -17.954 -4.214 35.518 1.00 95.12 282 ILE A C 1
ATOM 2275 O O . ILE A 1 282 ? -18.789 -3.337 35.727 1.00 95.12 282 ILE A O 1
ATOM 2279 N N . MET A 1 283 ? -18.292 -5.510 35.511 1.00 95.00 283 MET A N 1
ATOM 2280 C CA . MET A 1 283 ? -19.664 -5.965 35.774 1.00 95.00 283 MET A CA 1
ATOM 2281 C C . MET A 1 283 ? -20.136 -5.579 37.183 1.00 95.00 283 MET A C 1
ATOM 2283 O O . MET A 1 283 ? -21.286 -5.182 37.349 1.00 95.00 283 MET A O 1
ATOM 2287 N N . LEU A 1 284 ? -19.264 -5.636 38.193 1.00 94.38 284 LEU A N 1
ATOM 2288 C CA . LEU A 1 284 ? -19.586 -5.199 39.551 1.00 94.38 284 LEU A CA 1
ATOM 2289 C C . LEU A 1 284 ? -19.914 -3.700 39.590 1.00 94.38 284 LEU A C 1
ATOM 2291 O O . LEU A 1 284 ? -20.930 -3.321 40.172 1.00 94.38 284 LEU A O 1
ATOM 2295 N N . LYS A 1 285 ? -19.109 -2.863 38.924 1.00 95.81 285 LYS A N 1
ATOM 2296 C CA . LYS A 1 285 ? -19.361 -1.417 38.800 1.00 95.81 285 LYS A CA 1
ATOM 2297 C C . LYS A 1 285 ? -20.684 -1.126 38.086 1.00 95.81 285 LYS A C 1
ATOM 2299 O O . LYS A 1 285 ? -21.460 -0.291 38.544 1.00 95.81 285 LYS A O 1
ATOM 2304 N N . ILE A 1 286 ? -20.986 -1.855 37.006 1.00 96.19 286 ILE A N 1
ATOM 2305 C CA . ILE A 1 286 ? -22.281 -1.755 36.312 1.00 96.19 286 ILE A CA 1
ATOM 2306 C C . ILE A 1 286 ? -23.430 -2.127 37.251 1.00 96.19 286 ILE A C 1
ATOM 2308 O O . ILE A 1 286 ? -24.411 -1.395 37.309 1.00 96.19 286 ILE A O 1
ATOM 2312 N N . HIS A 1 287 ? -23.318 -3.222 38.007 1.00 94.56 287 HIS A N 1
ATOM 2313 C CA . HIS A 1 287 ? -24.362 -3.644 38.943 1.00 94.56 287 HIS A CA 1
ATOM 2314 C C . HIS A 1 287 ? -24.617 -2.604 40.043 1.00 94.56 287 HIS A C 1
ATOM 2316 O O . HIS A 1 287 ? -25.765 -2.365 40.404 1.00 94.56 287 HIS A O 1
ATOM 2322 N N . GLN A 1 288 ? -23.562 -1.966 40.556 1.00 93.44 288 GLN A N 1
ATOM 2323 C CA . GLN A 1 288 ? -23.675 -0.925 41.581 1.00 93.44 288 GLN A CA 1
ATOM 2324 C C . GLN A 1 288 ? -24.422 0.314 41.068 1.00 93.44 288 GLN A C 1
ATOM 2326 O O . GLN A 1 288 ? -25.286 0.834 41.771 1.00 93.44 288 GLN A O 1
ATOM 2331 N N . ASN A 1 289 ? -24.130 0.755 39.841 1.00 94.62 289 ASN A N 1
ATOM 2332 C CA . ASN A 1 289 ? -24.727 1.967 39.271 1.00 94.62 289 ASN A CA 1
ATOM 2333 C C . ASN A 1 289 ? -26.072 1.718 38.573 1.00 94.62 289 ASN A C 1
ATOM 2335 O O . ASN A 1 289 ? -26.932 2.598 38.547 1.00 94.62 289 ASN A O 1
ATOM 2339 N N . TYR A 1 290 ? -26.285 0.511 38.047 1.00 95.12 290 TYR A N 1
ATOM 2340 C CA . TYR A 1 290 ? -27.494 0.112 37.329 1.00 95.12 290 TYR A CA 1
ATOM 2341 C C . TYR A 1 290 ? -27.961 -1.296 37.753 1.00 95.12 290 TYR A C 1
ATOM 2343 O O . TYR A 1 290 ? -27.874 -2.243 36.965 1.00 95.12 290 TYR A O 1
ATOM 2351 N N . PRO A 1 291 ? -28.529 -1.455 38.967 1.00 91.50 291 PRO A N 1
ATOM 2352 C CA . PRO A 1 291 ? -28.854 -2.769 39.541 1.00 91.50 291 PRO A CA 1
ATOM 2353 C C . PRO A 1 291 ? -29.856 -3.605 38.735 1.00 91.50 291 PRO A C 1
ATOM 2355 O O . PRO A 1 291 ? -29.951 -4.815 38.921 1.00 91.50 291 PRO A O 1
ATOM 2358 N N . THR A 1 292 ? -30.621 -2.964 37.848 1.00 92.56 292 THR A N 1
ATOM 2359 C CA . THR A 1 292 ? -31.634 -3.610 37.002 1.00 92.56 292 THR A CA 1
ATOM 2360 C C . THR A 1 292 ? -31.060 -4.257 35.742 1.00 92.56 292 THR A C 1
ATOM 2362 O O . THR A 1 292 ? -31.784 -4.980 35.057 1.00 92.56 292 THR A O 1
ATOM 2365 N N . ILE A 1 293 ? -29.788 -4.010 35.407 1.00 94.25 293 ILE A N 1
ATOM 2366 C CA . ILE A 1 293 ? -29.139 -4.636 34.251 1.00 94.25 293 ILE A CA 1
ATOM 2367 C C . ILE A 1 293 ? -28.764 -6.083 34.614 1.00 94.25 293 ILE A C 1
ATOM 2369 O O . ILE A 1 293 ? -28.044 -6.297 35.592 1.00 94.25 293 ILE A O 1
ATOM 2373 N N . PRO A 1 294 ? -29.222 -7.089 33.844 1.00 91.19 294 PRO A N 1
ATOM 2374 C CA . PRO A 1 294 ? -28.896 -8.483 34.115 1.00 91.19 294 PRO A CA 1
ATOM 2375 C C . PRO A 1 294 ? -27.416 -8.759 33.826 1.00 91.19 294 PRO A C 1
ATOM 2377 O O . PRO A 1 294 ? -26.906 -8.405 32.764 1.00 91.19 294 PRO A O 1
ATOM 2380 N N . LEU A 1 295 ? -26.736 -9.422 34.763 1.00 91.69 295 LEU A N 1
ATOM 2381 C CA . LEU A 1 295 ? -25.318 -9.771 34.667 1.00 91.69 295 LEU A CA 1
ATOM 2382 C C . LEU A 1 295 ? -25.072 -11.199 35.184 1.00 91.69 295 LEU A C 1
ATOM 2384 O O . LEU A 1 295 ? -25.742 -11.629 36.124 1.00 91.69 295 LEU A O 1
ATOM 2388 N N . PRO A 1 296 ? -24.081 -11.934 34.645 1.00 89.88 296 PRO A N 1
ATOM 2389 C CA . PRO A 1 296 ? -23.748 -13.301 35.055 1.00 89.88 296 PRO A CA 1
ATOM 2390 C C . PRO A 1 296 ? -22.887 -13.344 36.332 1.00 89.88 296 PRO A C 1
ATOM 2392 O O . PRO A 1 296 ? -22.029 -14.213 36.486 1.00 89.88 296 PRO A O 1
ATOM 2395 N N . ILE A 1 297 ? -23.077 -12.390 37.244 1.00 88.50 297 ILE A N 1
ATOM 2396 C CA . ILE A 1 297 ? -22.387 -12.334 38.534 1.00 88.50 297 ILE A CA 1
ATOM 2397 C C . ILE A 1 297 ? -23.412 -12.325 39.663 1.00 88.50 297 ILE A C 1
ATOM 2399 O O . ILE A 1 297 ? -24.485 -11.742 39.543 1.00 88.50 297 ILE A O 1
ATOM 2403 N N . ASN A 1 298 ? -23.066 -12.966 40.776 1.00 85.75 298 ASN A N 1
ATOM 2404 C CA . ASN A 1 298 ? -23.856 -12.910 41.998 1.00 85.75 298 ASN A CA 1
ATOM 2405 C C . ASN A 1 298 ? -23.062 -12.142 43.059 1.00 85.75 298 ASN A C 1
ATOM 2407 O O . ASN A 1 298 ? -22.028 -12.624 43.530 1.00 85.75 298 ASN A O 1
ATOM 2411 N N . VAL A 1 299 ? -23.524 -10.939 43.400 1.00 84.69 299 VAL A N 1
ATOM 2412 C CA . VAL A 1 299 ? -22.884 -10.081 44.400 1.00 84.69 299 VAL A CA 1
ATOM 2413 C C . VAL A 1 299 ? -23.406 -10.473 45.780 1.00 84.69 299 VAL A C 1
ATOM 2415 O O . VAL A 1 299 ? -24.574 -10.265 46.098 1.00 84.69 299 VAL A O 1
ATOM 2418 N N . LYS A 1 300 ? -22.539 -11.059 46.611 1.00 84.56 300 LYS A N 1
ATOM 2419 C CA . LYS A 1 300 ? -22.876 -11.383 48.002 1.00 84.56 300 LYS A CA 1
ATOM 2420 C C . LYS A 1 300 ? -22.608 -10.175 48.906 1.00 84.56 300 LYS A C 1
ATOM 2422 O O . LYS A 1 300 ? -21.564 -9.542 48.745 1.00 84.56 300 LYS A O 1
ATOM 2427 N N . PRO A 1 301 ? -23.485 -9.881 49.880 1.00 76.25 301 PRO A N 1
ATOM 2428 C CA . PRO A 1 301 ? -23.201 -8.862 50.880 1.00 76.25 301 PRO A CA 1
ATOM 2429 C C . PRO A 1 301 ? -21.969 -9.266 51.698 1.00 76.25 301 PRO A C 1
ATOM 2431 O O . PRO A 1 301 ? -21.822 -10.428 52.092 1.00 76.25 301 PRO A O 1
ATOM 2434 N N . VAL A 1 302 ? -21.076 -8.307 51.950 1.00 76.50 302 VAL A N 1
ATOM 2435 C CA . VAL A 1 302 ? -19.909 -8.526 52.811 1.00 76.50 302 VAL A CA 1
ATOM 2436 C C . VAL A 1 302 ? -20.423 -8.802 54.221 1.00 76.50 302 VAL A C 1
ATOM 2438 O O . VAL A 1 302 ? -20.986 -7.928 54.872 1.00 76.50 302 VAL A O 1
ATOM 2441 N N . SER A 1 303 ? -20.278 -10.045 54.672 1.00 66.56 303 SER A N 1
ATOM 2442 C CA . SER A 1 303 ? -20.609 -10.440 56.039 1.00 66.56 303 SER A CA 1
ATOM 2443 C C . SER A 1 303 ? -19.353 -10.228 56.884 1.00 66.56 303 SER A C 1
ATOM 2445 O O . SER A 1 303 ? -18.371 -10.942 56.682 1.00 66.56 303 SER A O 1
ATOM 2447 N N . GLU A 1 304 ? -19.341 -9.242 57.787 1.00 63.62 304 GLU A N 1
ATOM 2448 C CA . GLU A 1 304 ? -18.275 -9.133 58.792 1.00 63.62 304 GLU A CA 1
ATOM 2449 C C . GLU A 1 304 ? -18.291 -10.404 59.650 1.00 63.62 304 GLU A C 1
ATOM 2451 O O . GLU A 1 304 ? -19.132 -10.563 60.535 1.00 63.62 304 GLU A O 1
ATOM 2456 N N . VAL A 1 305 ? -17.351 -11.318 59.410 1.00 60.72 305 VAL A N 1
ATOM 2457 C CA . VAL A 1 305 ? -17.035 -12.355 60.392 1.00 60.72 305 VAL A CA 1
ATOM 2458 C C . VAL A 1 305 ? -16.190 -11.671 61.457 1.00 60.72 305 VAL A C 1
ATOM 2460 O O . VAL A 1 305 ? -14.965 -11.624 61.366 1.00 60.72 305 VAL A O 1
ATOM 2463 N N . ARG A 1 306 ? -16.852 -11.073 62.452 1.00 50.47 306 ARG A N 1
ATOM 2464 C CA . ARG A 1 306 ? -16.177 -10.686 63.691 1.00 50.47 306 ARG A CA 1
ATOM 2465 C C . ARG A 1 306 ? -15.752 -11.978 64.377 1.00 50.47 306 ARG A C 1
ATOM 2467 O O . ARG A 1 306 ? -16.585 -12.672 64.951 1.00 50.47 306 ARG A O 1
ATOM 2474 N N . GLY A 1 307 ? -14.478 -12.331 64.221 1.00 59.81 307 GLY A N 1
ATOM 2475 C CA . GLY A 1 307 ? -13.862 -13.411 64.982 1.00 59.81 307 GLY A CA 1
ATOM 2476 C C . GLY A 1 307 ? -13.996 -13.101 66.469 1.00 59.81 307 GLY A C 1
ATOM 2477 O O . GLY A 1 307 ? -13.595 -12.021 66.904 1.00 59.81 307 GLY A O 1
ATOM 2478 N N . VAL A 1 308 ? -14.633 -14.020 67.192 1.00 43.88 308 VAL A N 1
ATOM 2479 C CA . VAL A 1 308 ? -14.658 -14.072 68.659 1.00 43.88 308 VAL A CA 1
ATOM 2480 C C . VAL A 1 308 ? -13.382 -14.747 69.135 1.00 43.88 308 VAL A C 1
ATOM 2482 O O . VAL A 1 308 ? -13.000 -15.753 68.493 1.00 43.88 308 VAL A O 1
#

Foldseek 3Di:
DVPCLPVLLVVLVVLLVVQQDPDPDPCVLVVSLCCNVPVRPDNLQVDDLVSLVSQCVGPDLSSVLSSLVSLQVCLLPVLVVDQLLVLLVQLQRPHPSSVVSSLSSCVNCVVVQLVDVVSLLSNLCLCVRPDPVSVVSSLCCVVPPHDLVSDDLVSLLSQCLDPDPVSVVSSLVSCVVSPDLVCLQVLLVSLLPRPDPVSLLSSLVSLVPRVPPPLVSLVVSLVSLLVQQLDPPDSPVSLVSSLVSLLRQLVPDPSSVLSSQVSLQVSCVRGDPVSNVSSVVSVVVSCVVPVPRDHPDDDDPDDPPPDD

pLDDT: mean 91.93, std 7.97, range [43.88, 98.75]

Radius of gyration: 30.14 Å; chains: 1; bounding box: 62×35×108 Å

Sequence (308 aa):
GQLYPEFVTQLATEIISLLQLPERHQGVHQDLVQLLREDLPSWMTRIPKDKAMELLQAKSSAAQELAGLVLQANYTTWGLELETPDIVKLANHEILSVRQAAWAMIEQSINRIRSNSQYMLAAVRLLEAKWQDSREFATKLFSQQIPHQDWTPEVMVSICDSTRDDVRQFGRDLVLRTFQQSYGQDYLLKFSEHPSQDMQLFATNYLEQYALDNTDRLQDLIPYLISILSRVNRGRIAKQRVFAFLESEAQKSQAAAKIVAEILTRQSITMAIGDKARSIDIMLKIHQNYPTIPLPINVKPVSEVRGV

Secondary structure (DSSP, 8-state):
-TT-HHHHHHHHHHHHHHHTSPPSSTTHHHHHHHHHHHT--S-GGGS-HHHHHHHHTSS-HHHHHHHHHHHHHTHHHHHHHS-HHHHHHHHT-SSHHHHHHHHHHHHHHHHHHHT-HHHHHHHHGGGG-SSHHHHHHHHHHHHHSS-GGG--HHHHHHHHT-SSHHHHHHHHHHHHHS--GGGHHHHHHHHHS-SSHHHHHHHGGGHHHHSTT-HHHHHHTHHHHHHHHT-TTS-HHHHHHHHHHHHHHHTT-HHHHHHHHHHHHHHTTT--HHHHHHHHHHHHHHHHH-TTS--S------------